Protein 2PSP (pdb70)

InterPro domains:
  IPR000519 P-type trefoil domain [PF00088] (29-70)
  IPR000519 P-type trefoil domain [PF00088] (79-119)
  IPR000519 P-type trefoil domain [PS51448] (27-71)
  IPR000519 P-type trefoil domain [PS51448] (77-120)
  IPR000519 P-type trefoil domain [SM00018] (27-74)
  IPR000519 P-type trefoil domain [SM00018] (77-123)
  IPR000519 P-type trefoil domain [cd00111] (32-70)
  IPR000519 P-type trefoil domain [cd00111] (77-119)
  IPR017957 P-type trefoil, conserved site [PS00025] (37-57)
  IPR017957 P-type trefoil, conserved site [PS00025] (86-106)
  IPR017994 P-type trefoil, chordata [PR00680] (34-46)
  IPR017994 P-type trefoil, chordata [PR00680] (46-58)
  IPR017994 P-type trefoil, chordata [PR00680] (58-70)
  IPR017994 P-type trefoil, chordata [PTHR13826] (19-121)
  IPR044913 P-type trefoil domain superfamily [G3DSA:4.10.110.10] (22-77)
  IPR044913 P-type trefoil domain superfamily [G3DSA:4.10.110.10] (78-127)
  IPR044913 P-type trefoil domain superfamily [SSF57492] (24-72)
  IPR044913 P-type trefoil domain superfamily [SSF57492] (76-123)

Solvent-accessible surface area: 11333 Å² total

Organism: Sus scrofa (NCBI:txid9823)

Radius of gyration: 19.34 Å; Cα contacts (8 Å, |Δi|>4): 406; chains: 2; bounding box: 52×46×34 Å

Structure (mmCIF, N/CA/C/O backbone):
data_2PSP
#
_entry.id   2PSP
#
_cell.length_a   60.600
_cell.length_b   60.600
_cell.length_c   113.100
_cell.angle_alpha   90.00
_cell.angle_beta   90.00
_cell.angle_gamma   120.00
#
_symmetry.space_group_name_H-M   'P 31 2 1'
#
loop_
_entity.id
_entity.type
_entity.pdbx_description
1 polymer 'PORCINE PANCREATIC SPASMOLYTIC POLYPEPTIDE'
2 water water
#
loop_
_atom_site.group_PDB
_atom_site.id
_atom_site.type_symbol
_atom_site.label_atom_id
_atom_site.label_alt_id
_atom_site.label_comp_id
_atom_site.label_asym_id
_atom_site.label_entity_id
_atom_site.label_seq_id
_atom_site.pdbx_PDB_ins_code
_atom_site.Cartn_x
_atom_site.Cartn_y
_atom_site.Cartn_z
_atom_site.occupancy
_atom_site.B_iso_or_equiv
_atom_site.auth_seq_id
_atom_site.auth_comp_id
_atom_site.auth_asym_id
_atom_site.auth_atom_id
_atom_site.pdbx_PDB_model_num
ATOM 10 N N . LYS A 1 2 ? 42.807 25.022 60.510 1.00 24.92 2 LYS A N 1
ATOM 11 C CA . LYS A 1 2 ? 42.034 24.712 61.695 1.00 22.98 2 LYS A CA 1
ATOM 12 C C . LYS A 1 2 ? 40.603 24.310 61.271 1.00 21.97 2 LYS A C 1
ATOM 13 O O . LYS A 1 2 ? 39.951 25.009 60.487 1.00 18.26 2 LYS A O 1
ATOM 23 N N . PRO A 1 3 ? 40.112 23.156 61.770 1.00 21.76 3 PRO A N 1
ATOM 24 C CA . PRO A 1 3 ? 38.762 22.669 61.425 1.00 21.28 3 PRO A CA 1
ATOM 25 C C . PRO A 1 3 ? 37.709 23.481 62.152 1.00 20.09 3 PRO A C 1
ATOM 26 O O . PRO A 1 3 ? 38.008 24.047 63.178 1.00 21.78 3 PRO A O 1
ATOM 30 N N . ALA A 1 4 ? 36.489 23.541 61.640 1.00 19.46 4 ALA A N 1
ATOM 31 C CA . ALA A 1 4 ? 35.427 24.280 62.317 1.00 17.94 4 ALA A CA 1
ATOM 32 C C . ALA A 1 4 ? 35.135 23.578 63.645 1.00 17.96 4 ALA A C 1
ATOM 33 O O . ALA A 1 4 ? 35.149 22.348 63.727 1.00 18.82 4 ALA A O 1
ATOM 36 N N . ALA A 1 5 ? 34.816 24.369 64.661 1.00 17.49 5 ALA A N 1
ATOM 37 C CA . ALA A 1 5 ? 34.583 23.895 66.028 1.00 18.97 5 ALA A CA 1
ATOM 38 C C . ALA A 1 5 ? 33.779 22.611 66.269 1.00 17.32 5 ALA A C 1
ATOM 39 O O . ALA A 1 5 ? 34.174 21.774 67.080 1.00 15.37 5 ALA A O 1
ATOM 42 N N . CYS A 1 6 ? 32.648 22.468 65.599 1.00 16.71 6 CYS A N 1
ATOM 43 C CA . CYS A 1 6 ? 31.801 21.292 65.768 1.00 17.35 6 CYS A CA 1
ATOM 44 C C . CYS A 1 6 ? 32.473 20.011 65.306 1.00 15.24 6 CYS A C 1
ATOM 45 O O . CYS A 1 6 ? 32.170 18.948 65.849 1.00 16.38 6 CYS A O 1
ATOM 49 N N . ARG A 1 7 ? 33.410 20.105 64.361 1.00 12.46 7 ARG A N 1
ATOM 50 C CA . ARG A 1 7 ? 34.107 18.907 63.886 1.00 15.72 7 ARG A CA 1
ATOM 51 C C . ARG A 1 7 ? 35.030 18.376 64.973 1.00 14.41 7 ARG A C 1
ATOM 52 O O . ARG A 1 7 ? 35.444 17.222 64.945 1.00 15.39 7 ARG A O 1
ATOM 66 N N . CYS A 1 8 ? 35.309 19.226 65.960 1.00 18.37 8 CYS A N 1
ATOM 67 C CA . CYS A 1 8 ? 36.149 18.871 67.106 1.00 16.57 8 CYS A CA 1
ATOM 68 C C . CYS A 1 8 ? 35.376 18.550 68.392 1.00 17.34 8 CYS A C 1
ATOM 69 O O . CYS A 1 8 ? 35.532 17.467 68.971 1.00 19.50 8 CYS A O 1
ATOM 73 N N . SER A 1 9 ? 34.520 19.477 68.821 1.00 18.21 9 SER A N 1
ATOM 74 C CA . SER A 1 9 ? 33.759 19.315 70.070 1.00 18.98 9 SER A CA 1
ATOM 75 C C . SER A 1 9 ? 32.636 18.289 70.089 1.00 18.81 9 SER A C 1
ATOM 76 O O . SER A 1 9 ? 32.279 17.797 71.156 1.00 20.43 9 SER A O 1
ATOM 81 N N . ARG A 1 10 ? 32.066 17.970 68.929 1.00 16.11 10 ARG A N 1
ATOM 82 C CA . ARG A 1 10 ? 30.973 17.013 68.891 1.00 17.29 10 ARG A CA 1
ATOM 83 C C . ARG A 1 10 ? 31.388 15.550 68.940 1.00 16.46 10 ARG A C 1
ATOM 84 O O . ARG A 1 10 ? 30.582 14.669 68.676 1.00 18.61 10 ARG A O 1
ATOM 98 N N . GLN A 1 11 ? 32.650 15.283 69.251 1.00 16.27 11 GLN A N 1
ATOM 99 C CA . GLN A 1 11 ? 33.120 13.907 69.314 1.00 17.05 11 GLN A CA 1
ATOM 100 C C . GLN A 1 11 ? 33.289 13.465 70.762 1.00 20.02 11 GLN A C 1
ATOM 101 O O . GLN A 1 11 ? 33.741 14.236 71.616 1.00 17.03 11 GLN A O 1
ATOM 110 N N . ASP A 1 12 ? 33.012 12.193 71.009 1.00 18.81 12 ASP A N 1
ATOM 111 C CA . ASP A 1 12 ? 33.197 11.618 72.326 1.00 18.63 12 ASP A CA 1
ATOM 112 C C . ASP A 1 12 ? 34.703 11.439 72.425 1.00 16.11 12 ASP A C 1
ATOM 113 O O . ASP A 1 12 ? 35.303 10.844 71.550 1.00 16.95 12 ASP A O 1
ATOM 119 N N . PRO A 1 13 ? 35.344 12.012 73.455 1.00 15.97 13 PRO A N 1
ATOM 120 C CA . PRO A 1 13 ? 36.806 11.863 73.605 1.00 15.09 13 PRO A CA 1
ATOM 121 C C . PRO A 1 13 ? 37.296 10.419 73.476 1.00 15.10 13 PRO A C 1
ATOM 122 O O . PRO A 1 13 ? 38.383 10.181 72.952 1.00 16.48 13 PRO A O 1
ATOM 126 N N . LYS A 1 14 ? 36.499 9.454 73.920 1.00 16.49 14 LYS A N 1
ATOM 127 C CA . LYS A 1 14 ? 36.893 8.052 73.822 1.00 19.73 14 LYS A CA 1
ATOM 128 C C . LYS A 1 14 ? 36.844 7.531 72.374 1.00 21.52 14 LYS A C 1
ATOM 129 O O . LYS A 1 14 ? 37.290 6.419 72.114 1.00 22.10 14 LYS A O 1
ATOM 139 N N . ASN A 1 15 ? 36.223 8.269 71.461 1.00 19.74 15 ASN A N 1
ATOM 140 C CA . ASN A 1 15 ? 36.120 7.836 70.063 1.00 20.30 15 ASN A CA 1
ATOM 141 C C . ASN A 1 15 ? 37.157 8.533 69.183 1.00 21.50 15 ASN A C 1
ATOM 142 O O . ASN A 1 15 ? 37.185 8.323 67.958 1.00 17.92 15 ASN A O 1
ATOM 150 N N . ARG A 1 16 ? 37.959 9.416 69.783 1.00 18.87 16 ARG A N 1
ATOM 151 C CA . ARG A 1 16 ? 38.977 10.157 69.039 1.00 18.47 16 ARG A CA 1
ATOM 152 C C . ARG A 1 16 ? 40.001 9.304 68.264 1.00 17.66 16 ARG A C 1
ATOM 153 O O . ARG A 1 16 ? 40.469 8.277 68.760 1.00 15.16 16 ARG A O 1
ATOM 167 N N . VAL A 1 17 ? 40.323 9.734 67.040 1.00 16.91 17 VAL A N 1
ATOM 168 C CA . VAL A 1 17 ? 41.306 9.035 66.206 1.00 14.46 17 VAL A CA 1
ATOM 169 C C . VAL A 1 17 ? 42.503 9.940 66.228 1.00 13.87 17 VAL A C 1
ATOM 170 O O . VAL A 1 17 ? 42.412 11.109 65.873 1.00 13.58 17 VAL A O 1
ATOM 175 N N . ASN A 1 18 ? 43.620 9.385 66.668 1.00 14.48 18 ASN A N 1
ATOM 176 C CA . ASN A 1 18 ? 44.854 10.116 66.798 1.00 14.05 18 ASN A CA 1
ATOM 177 C C . ASN A 1 18 ? 45.310 10.759 65.495 1.00 18.75 18 ASN A C 1
ATOM 178 O O . ASN A 1 18 ? 45.190 10.162 64.398 1.00 17.75 18 ASN A O 1
ATOM 186 N N . CYS A 1 19 ? 45.828 11.985 65.616 1.00 17.11 19 CYS A N 1
ATOM 187 C CA . CYS A 1 19 ? 46.328 12.709 64.467 1.00 13.09 19 CYS A CA 1
ATOM 188 C C . CYS A 1 19 ? 47.705 13.279 64.759 1.00 14.24 19 CYS A C 1
ATOM 189 O O . CYS A 1 19 ? 47.965 13.778 65.864 1.00 11.49 19 CYS A O 1
ATOM 193 N N . GLY A 1 20 ? 48.592 13.142 63.774 1.00 15.22 20 GLY A N 1
ATOM 194 C CA . GLY A 1 20 ? 49.934 13.678 63.876 1.00 15.85 20 GLY A CA 1
ATOM 195 C C . GLY A 1 20 ? 50.913 12.840 64.651 1.00 18.54 20 GLY A C 1
ATOM 196 O O . GLY A 1 20 ? 50.601 11.746 65.102 1.00 18.20 20 GLY A O 1
ATOM 198 N N . PHE A 1 21 ? 52.114 13.376 64.792 1.00 24.71 21 PHE A N 1
ATOM 199 C CA . PHE A 1 21 ? 53.192 12.693 65.503 1.00 31.09 21 PHE A CA 1
ATOM 200 C C . PHE A 1 21 ? 53.215 13.023 66.993 1.00 32.75 21 PHE A C 1
ATOM 201 O O . PHE A 1 21 ? 52.624 14.006 67.449 1.00 31.77 21 PHE A O 1
ATOM 210 N N . PRO A 1 22 ? 53.875 12.171 67.783 1.00 36.26 22 PRO A N 1
ATOM 211 C CA . PRO A 1 22 ? 54.002 12.347 69.243 1.00 35.08 22 PRO A CA 1
ATOM 212 C C . PRO A 1 22 ? 54.611 13.724 69.524 1.00 30.77 22 PRO A C 1
ATOM 213 O O . PRO A 1 22 ? 55.576 14.117 68.866 1.00 31.69 22 PRO A O 1
ATOM 217 N N . GLY A 1 23 ? 54.024 14.477 70.438 1.00 26.94 23 GLY A N 1
ATOM 218 C CA . GLY A 1 23 ? 54.592 15.778 70.739 1.00 26.09 23 GLY A CA 1
ATOM 219 C C . GLY A 1 23 ? 54.244 16.938 69.818 1.00 23.12 23 GLY A C 1
ATOM 220 O O . GLY A 1 23 ? 54.765 18.035 69.987 1.00 21.50 23 GLY A O 1
ATOM 222 N N . ILE A 1 24 ? 53.397 16.703 68.826 1.00 19.81 24 ILE A N 1
ATOM 223 C CA . ILE A 1 24 ? 52.992 17.771 67.907 1.00 18.18 24 ILE A CA 1
ATOM 224 C C . ILE A 1 24 ? 52.311 18.826 68.793 1.00 16.15 24 ILE A C 1
ATOM 225 O O . ILE A 1 24 ? 51.587 18.471 69.738 1.00 17.49 24 ILE A O 1
ATOM 231 N N . THR A 1 25 ? 52.594 20.096 68.525 1.00 13.98 25 THR A N 1
ATOM 232 C CA . THR A 1 25 ? 52.074 21.187 69.329 1.00 15.01 25 THR A CA 1
ATOM 233 C C . THR A 1 25 ? 50.640 21.506 69.005 1.00 13.68 25 THR A C 1
ATOM 234 O O . THR A 1 25 ? 50.144 21.050 68.005 1.00 14.45 25 THR A O 1
ATOM 240 N N . SER A 1 26 ? 49.982 22.293 69.839 1.00 12.60 26 SER A N 1
ATOM 241 C CA . SER A 1 26 ? 48.610 22.684 69.584 1.00 15.80 26 SER A CA 1
ATOM 242 C C . SER A 1 26 ? 48.504 23.412 68.233 1.00 15.55 26 SER A C 1
ATOM 243 O O . SER A 1 26 ? 47.622 23.114 67.429 1.00 14.74 26 SER A O 1
ATOM 248 N N . ASP A 1 27 ? 49.429 24.333 67.976 1.00 16.22 27 ASP A N 1
ATOM 249 C CA . ASP A 1 27 ? 49.403 25.109 66.717 1.00 18.29 27 ASP A CA 1
ATOM 250 C C . ASP A 1 27 ? 49.639 24.222 65.499 1.00 16.80 27 ASP A C 1
ATOM 251 O O . ASP A 1 27 ? 48.963 24.367 64.489 1.00 15.97 27 ASP A O 1
ATOM 257 N N . GLN A 1 28 ? 50.621 23.327 65.600 1.00 15.57 28 GLN A N 1
ATOM 258 C CA . GLN A 1 28 ? 50.951 22.403 64.514 1.00 15.33 28 GLN A CA 1
ATOM 259 C C . GLN A 1 28 ? 49.783 21.477 64.223 1.00 16.16 28 GLN A C 1
ATOM 260 O O . GLN A 1 28 ? 49.538 21.120 63.071 1.00 16.37 28 GLN A O 1
ATOM 269 N N . CYS A 1 29 ? 49.100 21.057 65.284 1.00 13.73 29 CYS A N 1
ATOM 270 C CA . CYS A 1 29 ? 47.951 20.170 65.179 1.00 15.03 29 CYS A CA 1
ATOM 271 C C . CYS A 1 29 ? 46.828 20.879 64.395 1.00 14.02 29 CYS A C 1
ATOM 272 O O . CYS A 1 29 ? 46.324 20.357 63.420 1.00 15.62 29 CYS A O 1
ATOM 276 N N . PHE A 1 30 ? 46.514 22.105 64.769 1.00 15.20 30 PHE A N 1
ATOM 277 C CA . PHE A 1 30 ? 45.478 22.854 64.098 1.00 15.74 30 PHE A CA 1
ATOM 278 C C . PHE A 1 30 ? 45.832 23.147 62.676 1.00 15.92 30 PHE A C 1
ATOM 279 O O . PHE A 1 30 ? 45.001 22.975 61.795 1.00 16.58 30 PHE A O 1
ATOM 288 N N . THR A 1 31 ? 47.069 23.576 62.458 1.00 16.78 31 THR A N 1
ATOM 289 C CA . THR A 1 31 ? 47.596 23.882 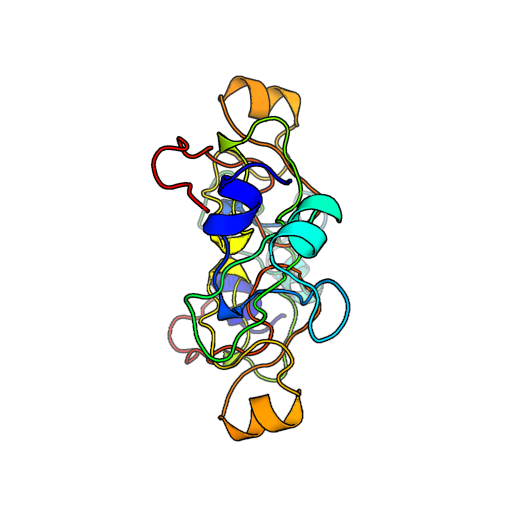61.124 1.00 17.05 31 THR A CA 1
ATOM 290 C C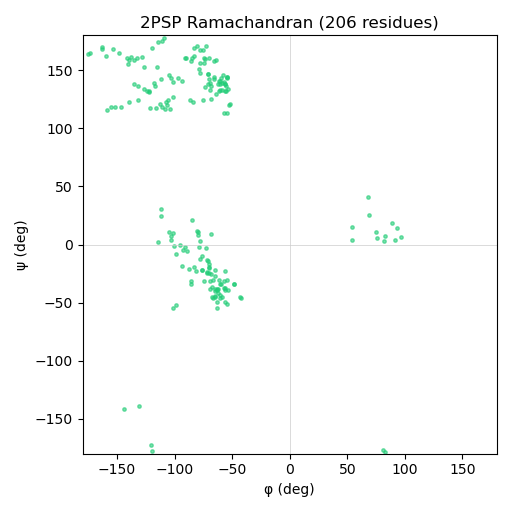 . THR A 1 31 ? 47.486 22.666 60.181 1.00 19.05 31 THR A C 1
ATOM 291 O O . THR A 1 31 ? 47.181 22.816 58.995 1.00 21.19 31 THR A O 1
ATOM 297 N N . SER A 1 32 ? 47.708 21.475 60.726 1.00 15.49 32 SER A N 1
ATOM 298 C CA . SER A 1 32 ? 47.620 20.207 59.996 1.00 17.28 32 SER A CA 1
ATOM 299 C C . SER A 1 32 ? 46.178 19.769 59.658 1.00 16.06 32 SER A C 1
ATOM 300 O O . SER A 1 32 ? 45.982 18.741 59.006 1.00 16.20 32 SER A O 1
ATOM 305 N N . GLY A 1 33 ? 45.183 20.533 60.100 1.00 13.64 33 GLY A N 1
ATOM 306 C CA . GLY A 1 33 ? 43.812 20.170 59.828 1.00 15.21 33 GLY A CA 1
ATOM 307 C C . GLY A 1 33 ? 43.245 19.259 60.901 1.00 15.76 33 GLY A C 1
ATOM 308 O O . GLY A 1 33 ? 42.263 18.582 60.672 1.00 16.03 33 GLY A O 1
ATOM 310 N N . CYS A 1 34 ? 43.868 19.221 62.070 1.00 13.49 34 CYS A N 1
ATOM 311 C CA . CYS A 1 34 ? 43.353 18.397 63.136 1.00 13.57 34 CYS A CA 1
ATOM 312 C C . CYS A 1 34 ? 42.877 19.236 64.313 1.00 13.07 34 CYS A C 1
ATOM 313 O O . CYS A 1 34 ? 42.994 20.462 64.316 1.00 14.23 34 CYS A O 1
ATOM 317 N N . CYS A 1 35 ? 42.277 18.570 65.287 1.00 14.13 35 CYS A N 1
ATOM 318 C CA . CYS A 1 35 ? 41.754 19.232 66.463 1.00 12.29 35 CYS A CA 1
ATOM 319 C C . CYS A 1 35 ? 42.711 19.005 67.615 1.00 13.70 35 CYS A C 1
ATOM 320 O O . CYS A 1 35 ? 43.227 17.903 67.794 1.00 14.43 35 CYS A O 1
ATOM 324 N N . PHE A 1 36 ? 42.864 20.014 68.449 1.00 12.79 36 PHE A N 1
ATOM 325 C CA . PHE A 1 36 ? 43.728 19.880 69.606 1.00 14.80 36 PHE A CA 1
ATOM 326 C C . PHE A 1 36 ? 42.940 20.197 70.845 1.00 15.11 36 PHE A C 1
ATOM 327 O O . PHE A 1 36 ? 42.242 21.205 70.882 1.00 11.65 36 PHE A O 1
ATOM 336 N N . ASP A 1 37 ? 43.052 19.328 71.849 1.00 14.85 37 ASP A N 1
ATOM 337 C CA . ASP A 1 37 ? 42.388 19.501 73.145 1.00 16.62 37 ASP A CA 1
ATOM 338 C C . ASP A 1 37 ? 43.314 18.901 74.222 1.00 17.41 37 ASP A C 1
ATOM 339 O O . ASP A 1 37 ? 43.652 17.724 74.179 1.00 13.42 37 ASP A O 1
ATOM 345 N N . SER A 1 38 ? 43.762 19.732 75.155 1.00 18.44 38 SER A N 1
ATOM 346 C CA . SER A 1 38 ? 44.654 19.275 76.225 1.00 21.31 38 SER A CA 1
ATOM 347 C C . SER A 1 38 ? 43.916 19.064 77.557 1.00 20.31 38 SER A C 1
ATOM 348 O O . SER A 1 38 ? 44.554 18.817 78.573 1.00 19.23 38 SER A O 1
ATOM 353 N N . GLN A 1 39 ? 42.590 19.105 77.542 1.00 19.30 39 GLN A N 1
ATOM 354 C CA . GLN A 1 39 ? 41.827 18.977 78.769 1.00 21.27 39 GLN A CA 1
ATOM 355 C C . GLN A 1 39 ? 41.317 17.611 79.224 1.00 20.58 39 GLN A C 1
ATOM 356 O O . GLN A 1 39 ? 41.023 17.418 80.396 1.00 22.55 39 GLN A O 1
ATOM 365 N N . VAL A 1 40 ? 41.247 16.648 78.333 1.00 19.36 40 VAL A N 1
ATOM 366 C CA . VAL A 1 40 ? 40.745 15.356 78.725 1.00 18.54 40 VAL A CA 1
ATOM 367 C C . VAL A 1 40 ? 41.932 14.410 78.827 1.00 19.74 40 VAL A C 1
ATOM 368 O O . VAL A 1 40 ? 42.698 14.264 77.887 1.00 15.16 40 VAL A O 1
ATOM 373 N N . PRO A 1 41 ? 42.112 13.769 79.984 1.00 22.92 41 PRO A N 1
ATOM 374 C CA . PRO A 1 41 ? 43.239 12.840 80.143 1.00 22.57 41 PRO A CA 1
ATOM 375 C C . PRO A 1 41 ? 43.034 11.454 79.503 1.00 21.23 41 PRO A C 1
ATOM 376 O O . PRO A 1 41 ? 41.910 10.987 79.368 1.00 17.07 41 PRO A O 1
ATOM 380 N N . GLY A 1 42 ? 44.124 10.821 79.085 1.00 19.57 42 GLY A N 1
ATOM 381 C CA . GLY A 1 42 ? 44.044 9.466 78.556 1.00 22.19 42 GLY A CA 1
ATOM 382 C C . GLY A 1 42 ? 43.481 9.225 77.175 1.00 21.43 42 GLY A C 1
ATOM 383 O O . GLY A 1 42 ? 43.241 8.079 76.812 1.00 24.53 42 GLY A O 1
ATOM 385 N N . VAL A 1 43 ? 43.279 10.289 76.403 1.00 21.23 43 VAL A N 1
ATOM 386 C CA . VAL A 1 43 ? 42.753 10.179 75.046 1.00 18.46 43 VAL A CA 1
ATOM 387 C C . VAL A 1 43 ? 43.632 11.046 74.148 1.00 19.23 43 VAL A C 1
ATOM 388 O O . VAL A 1 43 ? 44.355 11.919 74.621 1.00 20.20 43 VAL A O 1
ATOM 393 N N . PRO A 1 44 ? 43.605 10.815 72.840 1.00 18.86 44 PRO A N 1
ATOM 394 C CA . PRO A 1 44 ? 44.444 11.640 71.971 1.00 17.28 44 PRO A CA 1
ATOM 395 C C . PRO A 1 44 ? 44.224 13.150 72.160 1.00 16.89 44 PRO A C 1
ATOM 396 O O . PRO A 1 44 ? 43.090 13.602 72.218 1.00 17.04 44 PRO A O 1
ATOM 400 N N . TRP A 1 45 ? 45.299 13.920 72.256 1.00 12.68 45 TRP A N 1
ATOM 401 C CA . TRP A 1 45 ? 45.174 15.362 72.380 1.00 14.09 45 TRP A CA 1
ATOM 402 C C . TRP A 1 45 ? 45.067 16.023 70.968 1.00 15.42 45 TRP A C 1
ATOM 403 O O . TRP A 1 45 ? 44.477 17.100 70.813 1.00 16.02 45 TRP A O 1
ATOM 416 N N . CYS A 1 46 ? 45.708 15.426 69.964 1.00 13.14 46 CYS A N 1
ATOM 417 C CA . CYS A 1 46 ? 45.587 15.918 68.592 1.00 12.73 46 CYS A CA 1
ATOM 418 C C . CYS A 1 46 ? 44.795 14.793 67.929 1.00 12.88 46 CYS A C 1
ATOM 419 O O . CYS A 1 46 ? 45.219 13.616 67.923 1.00 10.32 46 CYS A O 1
ATOM 423 N N . PHE A 1 47 ? 43.610 15.132 67.438 1.00 11.02 47 PHE A N 1
ATOM 424 C CA . PHE A 1 47 ? 42.733 14.135 66.829 1.00 10.40 47 PHE A CA 1
ATOM 425 C C . PHE A 1 47 ? 42.100 14.583 65.526 1.00 12.26 47 PHE A C 1
ATOM 426 O O . PHE A 1 47 ? 41.984 15.782 65.254 1.00 13.37 47 PHE A O 1
ATOM 435 N N . LYS A 1 48 ? 41.678 13.609 64.729 1.00 13.56 48 LYS A N 1
ATOM 436 C CA . LYS A 1 48 ? 41.053 13.859 63.432 1.00 14.81 48 LYS A CA 1
ATOM 437 C C . LYS A 1 48 ? 39.668 14.501 63.545 1.00 14.34 48 LYS A C 1
ATOM 438 O O . LYS A 1 48 ? 38.837 14.053 64.330 1.00 17.02 48 LYS A O 1
ATOM 448 N N . PRO A 1 49 ? 39.390 15.560 62.765 1.00 12.73 49 PRO A N 1
ATOM 449 C CA . PRO A 1 49 ? 38.047 16.110 62.926 1.00 13.79 49 PRO A CA 1
ATOM 450 C C . PRO A 1 49 ? 36.957 15.230 62.285 1.00 16.52 49 PRO A C 1
ATOM 451 O O . PRO A 1 49 ? 37.250 14.336 61.460 1.00 17.60 49 PRO A O 1
ATOM 455 N N . LEU A 1 50 ? 35.708 15.416 62.709 1.00 15.03 50 LEU A N 1
ATOM 456 C CA . LEU A 1 50 ? 34.611 14.691 62.086 1.00 14.65 50 LEU A CA 1
ATOM 457 C C . LEU A 1 50 ? 34.549 15.171 60.619 1.00 15.31 50 LEU A C 1
ATOM 458 O O . LEU A 1 50 ? 35.018 16.268 60.291 1.00 12.45 50 LEU A O 1
ATOM 464 N N . PRO A 1 51 ? 33.942 14.372 59.719 1.00 16.91 51 PRO A N 1
ATOM 465 C CA . PRO A 1 51 ? 33.862 14.793 58.322 1.00 16.81 51 PRO A CA 1
ATOM 466 C C . PRO A 1 51 ? 33.107 16.100 58.199 1.00 19.08 51 PRO A C 1
ATOM 467 O O . PRO A 1 51 ? 32.152 16.347 58.940 1.00 17.89 51 PRO A O 1
ATOM 471 N N . ALA A 1 52 ? 33.549 16.951 57.277 1.00 23.89 52 ALA A N 1
ATOM 472 C CA . ALA A 1 52 ? 32.875 18.223 57.043 1.00 25.62 52 ALA A CA 1
ATOM 473 C C . ALA A 1 52 ? 31.546 17.907 56.370 1.00 28.23 52 ALA A C 1
ATOM 474 O O . ALA A 1 52 ? 31.425 16.917 55.645 1.00 30.05 52 ALA A O 1
ATOM 477 N N . GLN A 1 53 ? 30.532 18.706 56.653 1.00 29.74 53 GLN A N 1
ATOM 478 C CA . GLN A 1 53 ? 29.225 18.479 56.050 1.00 32.71 53 GLN A CA 1
ATOM 479 C C . GLN A 1 53 ? 28.835 19.704 55.232 1.00 36.06 53 GLN A C 1
ATOM 480 O O . GLN A 1 53 ? 29.598 20.667 55.133 1.00 35.60 53 GLN A O 1
ATOM 489 N N . GLU A 1 54 ? 27.637 19.657 54.651 1.00 41.79 54 GLU A N 1
ATOM 490 C CA . GLU A 1 54 ? 27.126 20.759 53.837 1.00 43.69 54 GLU A CA 1
ATOM 491 C C . GLU A 1 54 ? 27.147 22.025 54.665 1.00 42.15 54 GLU A C 1
ATOM 492 O O . GLU A 1 54 ? 27.514 23.075 54.163 1.00 43.67 54 GLU A O 1
ATOM 499 N N . SER A 1 55 ? 26.805 21.892 55.946 1.00 39.69 55 SER A N 1
ATOM 500 C CA . SER A 1 55 ? 26.787 22.996 56.907 1.00 37.82 55 SER A CA 1
ATOM 501 C C . SER A 1 55 ? 27.307 22.466 58.238 1.00 36.63 55 SER A C 1
ATOM 502 O O . SER A 1 55 ? 27.261 21.240 58.469 1.00 36.41 55 SER A O 1
ATOM 507 N N . GLU A 1 56 ? 27.748 23.357 59.133 1.00 32.99 56 GLU A N 1
ATOM 508 C CA . GLU A 1 56 ? 28.264 22.906 60.430 1.00 32.44 56 GLU A CA 1
ATOM 509 C C . GLU A 1 56 ? 27.182 22.336 61.371 1.00 30.20 56 GLU A C 1
ATOM 510 O O . GLU A 1 56 ? 27.508 21.577 62.294 1.00 28.70 56 GLU A O 1
ATOM 517 N N . GLU A 1 57 ? 25.906 22.666 61.117 1.00 27.02 57 GLU A N 1
ATOM 518 C CA . GLU A 1 57 ? 24.777 22.150 61.916 1.00 24.75 57 GLU A CA 1
ATOM 519 C C . GLU A 1 57 ? 24.597 20.661 61.634 1.00 22.29 57 GLU A C 1
ATOM 520 O O . GLU A 1 57 ? 23.969 19.938 62.408 1.00 20.10 57 GLU A O 1
ATOM 527 N N . CYS A 1 58 ? 25.132 20.208 60.508 1.00 18.35 58 CYS A N 1
ATOM 528 C CA . CYS A 1 58 ? 25.001 18.821 60.136 1.00 18.70 58 CYS A CA 1
ATOM 529 C C . CYS A 1 58 ? 26.127 17.938 60.620 1.00 17.31 58 CYS A C 1
ATOM 530 O O . CYS A 1 58 ? 26.090 16.731 60.388 1.00 15.69 58 CYS A O 1
ATOM 534 N N . VAL A 1 59 ? 27.112 18.550 61.278 1.00 15.94 59 VAL A N 1
ATOM 535 C CA . VAL A 1 59 ? 28.279 17.848 61.812 1.00 16.20 59 VAL A CA 1
ATOM 536 C C . VAL A 1 59 ? 27.982 17.247 63.166 1.00 15.28 59 VAL A C 1
ATOM 537 O O . VAL A 1 59 ? 27.555 17.942 64.070 1.00 19.49 59 VAL A O 1
ATOM 542 N N . MET A 1 60 ? 28.146 15.940 63.290 1.00 14.58 60 MET A N 1
ATOM 543 C CA . MET A 1 60 ? 27.904 15.268 64.561 1.00 13.94 60 MET A CA 1
ATOM 544 C C . MET A 1 60 ? 28.342 13.844 64.376 1.00 17.14 60 MET A C 1
ATOM 545 O O . MET A 1 60 ? 28.588 13.423 63.234 1.00 15.83 60 MET A O 1
ATOM 551 N N . GLN A 1 61 ? 28.510 13.116 65.479 1.00 16.05 61 GLN A N 1
ATOM 552 C CA . GLN A 1 61 ? 28.862 11.715 65.381 1.00 18.29 61 GLN A CA 1
ATOM 553 C C . GLN A 1 61 ? 27.640 10.970 64.861 1.00 21.00 61 GLN A C 1
ATOM 554 O O . GLN A 1 61 ? 26.498 11.292 65.195 1.00 21.04 61 GLN A O 1
ATOM 563 N N . VAL A 1 62 ? 27.929 9.928 64.099 1.00 21.42 62 VAL A N 1
ATOM 564 C CA . VAL A 1 62 ? 26.968 9.049 63.482 1.00 23.51 62 VAL A CA 1
ATOM 565 C C . VAL A 1 62 ? 25.899 8.565 64.478 1.00 25.26 62 VAL A C 1
ATOM 566 O O . VAL A 1 62 ? 24.728 8.484 64.144 1.00 24.19 62 VAL A O 1
ATOM 571 N N . SER A 1 63 ? 26.288 8.372 65.733 1.00 27.27 63 SER A N 1
ATOM 572 C CA . SER A 1 63 ? 25.359 7.882 66.745 1.00 25.82 63 SER A CA 1
ATOM 573 C C . SER A 1 63 ? 24.416 8.929 67.285 1.00 25.62 63 SER A C 1
ATOM 574 O O . SER A 1 63 ? 23.428 8.589 67.932 1.00 30.32 63 SER A O 1
ATOM 579 N N . ALA A 1 64 ? 24.693 10.195 66.989 1.00 22.06 64 ALA A N 1
ATOM 580 C CA . ALA A 1 64 ? 23.856 11.285 67.447 1.00 20.97 64 ALA A CA 1
ATOM 581 C C . ALA A 1 64 ? 22.777 11.653 66.425 1.00 22.83 64 ALA A C 1
ATOM 582 O O . ALA A 1 64 ? 21.947 12.524 66.686 1.00 24.97 64 ALA A O 1
ATOM 585 N N . ARG A 1 65 ? 22.804 11.029 65.251 1.00 21.49 65 ARG A N 1
ATOM 586 C CA . ARG A 1 65 ? 21.827 11.352 64.200 1.00 22.82 65 ARG A CA 1
ATOM 587 C C . ARG A 1 65 ? 20.372 11.012 64.587 1.00 26.24 65 ARG A C 1
ATOM 588 O O . ARG A 1 65 ? 20.095 9.907 65.072 1.00 27.01 65 ARG A O 1
ATOM 602 N N . LYS A 1 66 ? 19.473 11.983 64.423 1.00 28.51 66 LYS A N 1
ATOM 603 C CA . LYS A 1 66 ? 18.049 11.770 64.685 1.00 33.37 66 LYS A CA 1
ATOM 604 C C . LYS A 1 66 ? 17.367 11.643 63.310 1.00 30.39 66 LYS A C 1
ATOM 605 O O . LYS A 1 66 ? 17.382 12.588 62.502 1.00 32.52 66 LYS A O 1
ATOM 615 N N . ASN A 1 67 ? 16.792 10.476 63.044 1.00 29.67 67 ASN A N 1
ATOM 616 C CA . ASN A 1 67 ? 16.139 10.216 61.760 1.00 30.63 67 ASN A CA 1
ATOM 617 C C . ASN A 1 67 ? 15.068 11.226 61.381 1.00 30.22 67 ASN A C 1
ATOM 618 O O . ASN A 1 67 ? 14.041 11.301 62.039 1.00 35.08 67 ASN A O 1
ATOM 626 N N . CYS A 1 68 ? 15.323 11.990 60.326 1.00 25.50 68 CYS A N 1
ATOM 627 C CA . CYS A 1 68 ? 14.413 12.996 59.811 1.00 26.60 68 CYS A CA 1
ATOM 628 C C . CYS A 1 68 ? 13.708 12.544 58.516 1.00 29.21 68 CYS A C 1
ATOM 629 O O . CYS A 1 68 ? 13.042 13.352 57.867 1.00 31.59 68 CYS A O 1
ATOM 633 N N . GLY A 1 69 ? 13.836 11.265 58.155 1.00 27.78 69 GLY A N 1
ATOM 634 C CA . GLY A 1 69 ? 13.251 10.769 56.920 1.00 28.73 69 GLY A CA 1
ATOM 635 C C . GLY A 1 69 ? 12.697 9.365 56.981 1.00 29.09 69 GLY A C 1
ATOM 636 O O . GLY A 1 69 ? 12.079 8.966 57.982 1.00 32.13 69 GLY A O 1
ATOM 638 N N . TYR A 1 70 ? 12.886 8.617 55.894 1.00 31.32 70 TYR A N 1
ATOM 639 C CA . TYR A 1 70 ? 12.383 7.227 55.771 1.00 30.88 70 TYR A CA 1
ATOM 640 C C . TYR A 1 70 ? 13.254 6.400 54.791 1.00 29.09 70 TYR A C 1
ATOM 641 O O . TYR A 1 70 ? 14.054 6.957 54.027 1.00 28.13 70 TYR A O 1
ATOM 652 N N . PRO A 1 71 ? 13.058 5.073 54.767 1.00 27.75 71 PRO A N 1
ATOM 653 C CA . PRO A 1 71 ? 13.842 4.211 53.882 1.00 28.95 71 PRO A CA 1
ATOM 654 C C . PRO A 1 71 ? 13.721 4.598 52.413 1.00 30.05 71 PRO A C 1
ATOM 655 O O . PRO A 1 71 ? 12.630 4.535 51.831 1.00 30.62 71 PRO A O 1
ATOM 659 N N . GLY A 1 72 ? 14.829 5.068 51.848 1.00 29.56 72 GLY A N 1
ATOM 660 C CA . GLY A 1 72 ? 14.865 5.430 50.444 1.00 28.38 72 GLY A CA 1
ATOM 661 C C . GLY A 1 72 ? 14.664 6.884 50.102 1.00 29.92 72 GLY A C 1
ATOM 662 O O . GLY A 1 72 ? 14.565 7.229 48.914 1.00 31.21 72 GLY A O 1
ATOM 664 N N . ILE A 1 73 ? 14.609 7.740 51.117 1.00 2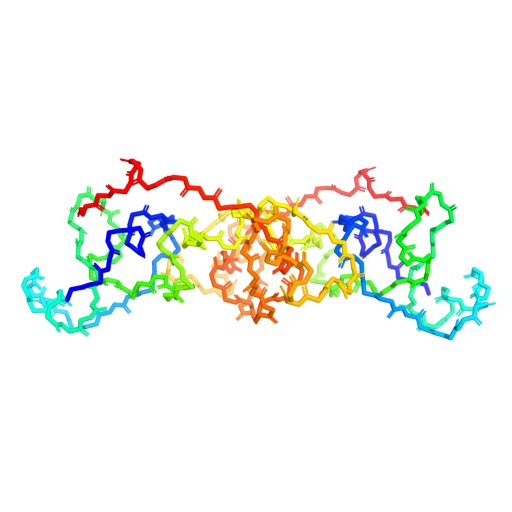8.24 73 ILE A N 1
ATOM 665 C CA . ILE A 1 73 ? 14.424 9.157 50.879 1.00 27.55 73 ILE A CA 1
ATOM 666 C C . ILE A 1 73 ? 15.573 9.685 50.033 1.00 28.43 73 ILE A C 1
ATOM 667 O O . ILE A 1 73 ? 16.733 9.319 50.205 1.00 30.15 73 ILE A O 1
ATOM 673 N N . SER A 1 74 ? 15.242 10.561 49.116 1.00 27.99 74 SER A N 1
ATOM 674 C CA . SER A 1 74 ? 16.220 11.092 48.234 1.00 26.15 74 SER A CA 1
ATOM 675 C C . SER A 1 74 ? 16.914 12.263 48.865 1.00 25.73 74 SER A C 1
ATOM 676 O O . SER A 1 74 ? 16.415 12.854 49.822 1.00 26.88 74 SER A O 1
ATOM 681 N N . PRO A 1 75 ? 18.095 12.608 48.343 1.00 25.39 75 PRO A N 1
ATOM 682 C CA . PRO A 1 75 ? 18.853 13.740 48.865 1.00 24.35 75 PRO A CA 1
ATOM 683 C C . PRO A 1 75 ? 17.980 15.021 48.819 1.00 28.60 75 PRO A C 1
ATOM 684 O O . PRO A 1 75 ? 17.855 15.724 49.810 1.00 25.20 75 PRO A O 1
ATOM 688 N N . GLU A 1 76 ? 17.359 15.287 47.662 1.00 31.43 76 GLU A N 1
ATOM 689 C CA . GLU A 1 76 ? 16.524 16.481 47.455 1.00 30.85 76 GLU A CA 1
ATOM 690 C C . GLU A 1 76 ? 15.295 16.558 48.343 1.00 30.86 76 GLU A C 1
ATOM 691 O O . GLU A 1 76 ? 14.948 17.639 48.823 1.00 34.33 76 GLU A O 1
ATOM 698 N N . ASP A 1 77 ? 14.638 15.433 48.573 1.00 28.58 77 ASP A N 1
ATOM 699 C CA . ASP A 1 77 ? 13.474 15.422 49.444 1.00 29.58 77 ASP A CA 1
ATOM 700 C C . ASP A 1 77 ? 13.922 15.677 50.862 1.00 32.89 77 ASP A C 1
ATOM 701 O O . ASP A 1 77 ? 13.203 16.328 51.644 1.00 32.77 77 ASP A O 1
ATOM 707 N N . CYS A 1 78 ? 15.078 15.103 51.213 1.00 29.47 78 CYS A N 1
ATOM 708 C CA . CYS A 1 78 ? 15.626 15.282 52.542 1.00 26.37 78 CYS A CA 1
ATOM 709 C C . CYS A 1 78 ? 15.991 16.748 52.730 1.00 26.20 78 CYS A C 1
ATOM 710 O O . CYS A 1 78 ? 15.690 17.337 53.771 1.00 26.69 78 CYS A O 1
ATOM 714 N N . ALA A 1 79 ? 16.550 17.364 51.699 1.00 25.10 79 ALA A N 1
ATOM 715 C CA . ALA A 1 79 ? 16.913 18.756 51.771 1.00 27.93 79 ALA A CA 1
ATOM 716 C C . ALA A 1 79 ? 15.655 19.634 51.880 1.00 33.74 79 ALA A C 1
ATOM 717 O O . ALA A 1 79 ? 15.674 20.700 52.518 1.00 35.80 79 ALA A O 1
ATOM 720 N N . ALA A 1 80 ? 14.554 19.169 51.291 1.00 35.92 80 ALA A N 1
ATOM 721 C CA . ALA A 1 80 ? 13.299 19.912 51.329 1.00 39.45 80 ALA A CA 1
ATOM 722 C C . ALA A 1 80 ? 12.771 19.966 52.757 1.00 41.08 80 ALA A C 1
ATOM 723 O O . ALA A 1 80 ? 12.356 21.052 53.225 1.00 45.07 80 ALA A O 1
ATOM 726 N N . ARG A 1 81 ? 12.786 18.802 53.429 1.00 39.09 81 ARG A N 1
ATOM 727 C CA . ARG A 1 81 ? 12.326 18.623 54.822 1.00 31.54 81 ARG A CA 1
ATOM 728 C C . ARG A 1 81 ? 13.226 19.315 55.840 1.00 30.34 81 ARG A C 1
ATOM 729 O O . ARG A 1 81 ? 13.074 19.102 57.033 1.00 32.53 81 ARG A O 1
ATOM 743 N N . ASN A 1 82 ? 14.161 20.122 55.350 1.00 30.94 82 ASN A N 1
ATOM 744 C CA . ASN A 1 82 ? 15.112 20.867 56.153 1.00 35.51 82 ASN A CA 1
ATOM 745 C C . ASN A 1 82 ? 16.180 20.012 56.876 1.00 37.80 82 ASN A C 1
ATOM 746 O O . ASN A 1 82 ? 16.761 20.439 57.883 1.00 38.52 82 ASN A O 1
ATOM 754 N N . CYS A 1 83 ? 16.488 18.834 56.344 1.00 35.07 83 CYS A N 1
ATOM 755 C CA . CYS A 1 83 ? 17.476 17.987 56.988 1.00 27.99 83 CYS A CA 1
ATOM 756 C C . CYS A 1 83 ? 18.832 17.799 56.330 1.00 25.90 83 CYS A C 1
ATOM 757 O O . CYS A 1 83 ? 19.147 18.425 55.311 1.00 24.98 83 CYS A O 1
ATOM 761 N N . CYS A 1 84 ? 19.683 17.044 57.019 1.00 24.83 84 CYS A N 1
ATOM 762 C CA . CYS A 1 84 ? 21.045 16.750 56.577 1.00 21.74 84 CYS A CA 1
ATOM 763 C C . CYS A 1 84 ? 20.997 15.395 55.900 1.00 20.40 84 CYS A C 1
ATOM 764 O O . CYS A 1 84 ? 20.290 14.498 56.355 1.00 20.76 84 CYS A O 1
ATOM 768 N N . PHE A 1 85 ? 21.768 15.212 54.844 1.00 19.00 85 PHE A N 1
ATOM 769 C CA . PHE A 1 85 ? 21.749 13.944 54.166 1.00 18.33 85 PHE A CA 1
ATOM 770 C C . PHE A 1 85 ? 23.164 13.418 54.061 1.00 17.48 85 PHE A C 1
ATOM 771 O O . PHE A 1 85 ? 24.064 14.151 53.708 1.00 17.67 85 PHE A O 1
ATOM 780 N N . SER A 1 86 ? 23.345 12.144 54.379 1.00 16.42 86 SER A N 1
ATOM 781 C CA . SER A 1 86 ? 24.643 11.511 54.272 1.00 17.04 86 SER A CA 1
ATOM 782 C C . SER A 1 86 ? 24.397 10.015 54.194 1.00 18.18 86 SER A C 1
ATOM 783 O O . SER A 1 86 ? 23.842 9.433 55.127 1.00 16.86 86 SER A O 1
ATOM 788 N N . ASP A 1 87 ? 24.755 9.404 53.064 1.00 16.03 87 ASP A N 1
ATOM 789 C CA . ASP A 1 87 ? 24.550 7.963 52.867 1.00 19.77 87 ASP A CA 1
ATOM 790 C C . ASP A 1 87 ? 25.834 7.139 52.798 1.00 20.56 87 ASP A C 1
ATOM 791 O O . ASP A 1 87 ? 25.850 6.086 52.182 1.00 18.09 87 ASP A O 1
ATOM 797 N N . THR A 1 88 ? 26.880 7.573 53.491 1.00 22.85 88 THR A N 1
ATOM 798 C CA . THR A 1 88 ? 28.140 6.845 53.443 1.00 25.67 88 THR A CA 1
ATOM 799 C C . THR A 1 88 ? 28.424 5.898 54.608 1.00 25.43 88 THR A C 1
ATOM 800 O O . THR A 1 88 ? 29.363 5.120 54.536 1.00 29.08 88 THR A O 1
ATOM 806 N N . ILE A 1 89 ? 27.604 5.930 55.651 1.00 23.70 89 ILE A N 1
ATOM 807 C CA . ILE A 1 89 ? 27.817 5.058 56.803 1.00 24.73 89 ILE A CA 1
ATOM 808 C C . ILE A 1 89 ? 26.606 4.142 56.941 1.00 25.16 89 ILE A C 1
ATOM 809 O O . ILE A 1 89 ? 25.475 4.582 56.774 1.00 23.72 89 ILE A O 1
ATOM 815 N N . PRO A 1 90 ? 26.832 2.854 57.247 1.00 27.43 90 PRO A N 1
ATOM 816 C CA . PRO A 1 90 ? 25.771 1.851 57.419 1.00 26.77 90 PRO A CA 1
ATOM 817 C C . PRO A 1 90 ? 24.927 2.037 58.674 1.00 29.46 90 PRO A C 1
ATOM 818 O O . PRO A 1 90 ? 25.332 2.743 59.597 1.00 30.57 90 PRO A O 1
ATOM 822 N N . GLU A 1 91 ? 23.738 1.432 58.679 1.00 28.95 91 GLU A N 1
ATOM 823 C CA . GLU A 1 91 ? 22.854 1.410 59.840 1.00 28.47 91 GLU A CA 1
ATOM 824 C C . GLU A 1 91 ? 22.441 2.670 60.506 1.00 29.61 91 GLU A C 1
ATOM 825 O O . GLU A 1 91 ? 21.844 2.625 61.596 1.00 33.10 91 GLU A O 1
ATOM 832 N N . VAL A 1 92 ? 22.844 3.797 59.960 1.00 26.34 92 VAL A N 1
ATOM 833 C CA . VAL A 1 92 ? 22.458 5.040 60.585 1.00 25.30 92 VAL A CA 1
ATOM 834 C C . VAL A 1 92 ? 21.558 5.747 59.602 1.00 24.46 92 VAL A C 1
ATOM 835 O O . VAL A 1 92 ? 21.620 5.432 58.413 1.00 21.78 92 VAL A O 1
ATOM 840 N N . PRO A 1 93 ? 20.637 6.606 60.090 1.00 25.33 93 PRO A N 1
ATOM 841 C CA . PRO A 1 93 ? 19.728 7.345 59.201 1.00 25.73 93 PRO A CA 1
ATOM 842 C C . PRO A 1 93 ? 20.519 8.201 58.203 1.00 21.45 93 PRO A C 1
ATOM 843 O O . PRO A 1 93 ? 21.475 8.867 58.579 1.00 20.05 93 PRO A O 1
ATOM 847 N N . TRP A 1 94 ? 20.149 8.147 56.931 1.00 20.59 94 TRP A N 1
ATOM 848 C CA . TRP A 1 94 ? 20.823 8.961 55.916 1.00 17.83 94 TRP A CA 1
ATOM 849 C C . TRP A 1 94 ? 20.315 10.403 55.882 1.00 17.37 94 TRP A C 1
ATOM 850 O O . TRP A 1 94 ? 20.977 11.297 55.344 1.00 14.29 94 TRP A O 1
ATOM 863 N N . CYS A 1 95 ? 19.093 10.602 56.380 1.00 16.83 95 CYS A N 1
ATOM 864 C CA . CYS A 1 95 ? 18.469 11.922 56.449 1.00 19.22 95 CYS A CA 1
ATOM 865 C C . CYS A 1 95 ? 18.267 12.226 57.937 1.00 17.83 95 CYS A C 1
ATOM 866 O O . CYS A 1 95 ? 17.510 11.538 58.598 1.00 16.74 95 CYS A O 1
ATOM 870 N N . PHE A 1 96 ? 18.914 13.264 58.445 1.00 19.38 96 PHE A N 1
ATOM 871 C CA . PHE A 1 96 ? 18.869 13.560 59.878 1.00 19.55 96 PHE A CA 1
ATOM 872 C C . PHE A 1 96 ? 18.766 15.040 60.245 1.00 18.25 96 PHE A C 1
ATOM 873 O O . PHE A 1 96 ? 19.147 15.927 59.471 1.00 17.96 96 PHE A O 1
ATOM 882 N N . PHE A 1 97 ? 18.218 15.297 61.429 1.00 18.66 97 PHE A N 1
ATOM 883 C CA . PHE A 1 97 ? 18.024 16.658 61.906 1.00 20.64 97 PHE A CA 1
ATOM 884 C C . PHE A 1 97 ? 19.323 17.344 62.201 1.00 22.53 97 PHE A C 1
ATOM 885 O O . PHE A 1 97 ? 20.218 16.743 62.778 1.00 26.45 97 PHE A O 1
ATOM 894 N N . PRO A 1 98 ? 19.469 18.596 61.786 1.00 22.62 98 PRO A N 1
ATOM 895 C CA . PRO A 1 98 ? 20.711 19.296 62.074 1.00 21.85 98 PRO A CA 1
ATOM 896 C C . PRO A 1 98 ? 20.643 19.807 63.533 1.00 26.01 98 PRO A C 1
ATOM 897 O O . PRO A 1 98 ? 19.591 19.706 64.204 1.00 26.64 98 PRO A O 1
ATOM 901 N N . MET A 1 99 ? 21.769 20.305 64.045 1.00 27.70 99 MET A N 1
ATOM 902 C CA . MET A 1 99 ? 21.853 20.796 65.421 1.00 25.90 99 MET A CA 1
ATOM 903 C C . MET A 1 99 ? 22.522 22.136 65.415 1.00 26.70 99 MET A C 1
ATOM 904 O O . MET A 1 99 ? 23.633 22.261 64.889 1.00 24.63 99 MET A O 1
ATOM 910 N N . SER A 1 100 ? 21.852 23.146 65.979 1.00 26.74 100 SER A N 1
ATOM 911 C CA . SER A 1 100 ? 22.435 24.478 66.031 1.00 27.43 100 SER A CA 1
ATOM 912 C C . SER A 1 100 ? 23.780 24.385 66.770 1.00 24.73 100 SER A C 1
ATOM 913 O O . SER A 1 100 ? 23.962 23.587 67.695 1.00 21.77 100 SER A O 1
ATOM 918 N N . VAL A 1 101 ? 24.704 25.219 66.328 1.00 24.48 101 VAL A N 1
ATOM 919 C CA . VAL A 1 101 ? 26.069 25.212 66.784 1.00 26.11 101 VAL A CA 1
ATOM 920 C C . VAL A 1 101 ? 26.502 25.862 68.118 1.00 25.90 101 VAL A C 1
ATOM 921 O O . VAL A 1 101 ? 27.705 25.891 68.421 1.00 25.50 101 VAL A O 1
ATOM 926 N N . GLU A 1 102 ? 25.558 26.300 68.949 1.00 28.01 102 GLU A N 1
ATOM 927 C CA . GLU A 1 102 ? 25.934 26.955 70.205 1.00 29.35 102 GLU A CA 1
ATOM 928 C C . GLU A 1 102 ? 26.827 26.146 71.147 1.00 29.43 102 GLU A C 1
ATOM 929 O O . GLU A 1 102 ? 27.615 26.727 71.906 1.00 33.34 102 GLU A O 1
ATOM 936 N N . ASP A 1 103 ? 26.680 24.825 71.130 1.00 26.92 103 ASP A N 1
ATOM 937 C CA . ASP A 1 103 ? 27.476 23.918 71.974 1.00 26.95 103 ASP A CA 1
ATOM 938 C C . ASP A 1 103 ? 28.939 23.788 71.535 1.00 27.34 103 ASP A C 1
ATOM 939 O O . ASP A 1 103 ? 29.809 23.443 72.333 1.00 26.38 103 ASP A O 1
ATOM 945 N N . CYS A 1 104 ? 29.212 24.069 70.267 1.00 26.88 104 CYS A N 1
ATOM 946 C CA . CYS A 1 104 ? 30.555 23.880 69.730 1.00 27.16 104 CYS A CA 1
ATOM 947 C C . CYS A 1 104 ? 31.627 24.829 70.248 1.00 27.40 104 CYS A C 1
ATOM 948 O O . CYS A 1 104 ? 31.410 26.016 70.344 1.00 29.05 104 CYS A O 1
ATOM 952 N N . HIS A 1 105 ? 32.813 24.303 70.505 1.00 27.20 105 HIS A N 1
ATOM 953 C CA . HIS A 1 105 ? 33.911 25.115 71.034 1.00 31.78 105 HIS A CA 1
ATOM 954 C C . HIS A 1 105 ? 35.229 24.351 70.831 1.00 30.54 105 HIS A C 1
ATOM 955 O O . HIS A 1 105 ? 35.221 23.170 70.461 1.00 30.73 105 HIS A O 1
ATOM 965 N N . TYR A 1 106 ? 36.350 25.019 71.064 1.00 30.15 106 TYR A N 1
ATOM 966 C CA . TYR A 1 106 ? 37.649 24.360 70.952 1.00 32.63 106 TYR A CA 1
ATOM 967 C C . TYR A 1 106 ? 38.172 23.968 72.347 1.00 33.85 106 TYR A C 1
ATOM 968 O O . TYR A 1 106 ? 39.304 23.442 72.431 1.00 35.62 106 TYR A O 1
ATOM 989 N N . LYS B 1 2 ? 16.221 -18.639 59.379 1.00 27.28 2 LYS B N 1
ATOM 990 C CA . LYS B 1 2 ? 15.632 -17.588 60.200 1.00 25.14 2 LYS B CA 1
ATOM 991 C C . LYS B 1 2 ? 16.737 -16.961 61.042 1.00 22.76 2 LYS B C 1
ATOM 992 O O . LYS B 1 2 ? 17.546 -17.671 61.627 1.00 21.68 2 LYS B O 1
ATOM 1002 N N . PRO B 1 3 ? 16.859 -15.628 61.012 1.00 23.39 3 PRO B N 1
ATOM 1003 C CA . PRO B 1 3 ? 17.906 -14.987 61.817 1.00 22.30 3 PRO B CA 1
ATOM 1004 C C . PRO B 1 3 ? 17.482 -14.914 63.283 1.00 21.90 3 PRO B C 1
ATOM 1005 O O . PRO B 1 3 ? 16.283 -14.963 63.572 1.00 22.54 3 PRO B O 1
ATOM 1009 N N . ALA B 1 4 ? 18.469 -14.826 64.189 1.00 22.81 4 ALA B N 1
ATOM 1010 C CA . ALA B 1 4 ? 18.233 -14.711 65.643 1.00 20.67 4 ALA B CA 1
ATOM 1011 C C . ALA B 1 4 ? 17.402 -13.452 65.915 1.00 19.15 4 ALA B C 1
ATOM 1012 O O . ALA B 1 4 ? 17.674 -12.387 65.338 1.00 18.20 4 ALA B O 1
ATOM 1015 N N . ALA B 1 5 ? 16.435 -13.568 66.827 1.00 17.50 5 ALA B N 1
ATOM 1016 C CA . ALA B 1 5 ? 15.485 -12.492 67.150 1.00 18.83 5 ALA B CA 1
ATOM 1017 C C . ALA B 1 5 ? 16.024 -11.057 67.301 1.00 19.24 5 ALA B C 1
ATOM 1018 O O . ALA B 1 5 ? 15.414 -10.112 66.790 1.00 18.00 5 ALA B O 1
ATOM 1021 N N . CYS B 1 6 ? 17.138 -10.889 68.017 1.00 19.72 6 CYS B N 1
ATOM 1022 C CA . CYS B 1 6 ? 17.730 -9.574 68.238 1.00 19.32 6 CYS B CA 1
ATOM 1023 C C . CYS B 1 6 ? 18.155 -8.899 66.960 1.00 18.34 6 CYS B C 1
ATOM 1024 O O . CYS B 1 6 ? 18.084 -7.677 66.878 1.00 17.38 6 CYS B O 1
ATOM 1028 N N . ARG B 1 7 ? 18.545 -9.691 65.957 1.00 14.78 7 ARG B N 1
ATOM 1029 C CA . ARG B 1 7 ? 18.961 -9.161 64.663 1.00 15.20 7 ARG B CA 1
ATOM 1030 C C . ARG B 1 7 ? 17.802 -8.478 63.971 1.00 15.82 7 ARG B C 1
ATOM 1031 O O . ARG B 1 7 ? 17.997 -7.613 63.095 1.00 18.66 7 ARG B O 1
ATOM 1045 N N . CYS B 1 8 ? 16.591 -8.856 64.376 1.00 16.99 8 CYS B N 1
ATOM 1046 C CA . CYS B 1 8 ? 15.367 -8.317 63.808 1.00 17.04 8 CYS B CA 1
ATOM 1047 C C . CYS B 1 8 ? 14.699 -7.204 64.605 1.00 18.60 8 CYS B C 1
ATOM 1048 O O . CYS B 1 8 ? 14.460 -6.113 64.088 1.00 18.63 8 CYS B O 1
ATOM 1052 N N . SER B 1 9 ? 14.469 -7.453 65.889 1.00 20.60 9 SER B N 1
ATOM 1053 C CA . SER B 1 9 ? 13.794 -6.488 66.736 1.00 20.02 9 SER B CA 1
ATOM 1054 C C . SER B 1 9 ? 14.626 -5.286 67.205 1.00 21.23 9 SER B C 1
ATOM 1055 O O . SER B 1 9 ? 14.060 -4.261 67.566 1.00 20.10 9 SER B O 1
ATOM 1060 N N . ARG B 1 10 ? 15.950 -5.379 67.214 1.00 18.28 10 ARG B N 1
ATOM 1061 C CA . ARG B 1 10 ? 16.725 -4.244 67.711 1.00 21.24 10 ARG B CA 1
ATOM 1062 C C . ARG B 1 10 ? 17.007 -3.181 66.684 1.00 22.58 10 ARG B C 1
ATOM 1063 O O . ARG B 1 10 ? 17.914 -2.378 66.852 1.00 24.73 10 ARG B O 1
ATOM 1077 N N . GLN B 1 11 ? 16.199 -3.156 65.631 1.00 21.92 11 GLN B N 1
ATOM 1078 C CA . GLN B 1 11 ? 16.353 -2.158 64.584 1.00 21.35 11 GLN B CA 1
ATOM 1079 C C . GLN B 1 11 ? 15.197 -1.190 64.587 1.00 20.85 11 GLN B C 1
ATOM 1080 O O . GLN B 1 11 ? 14.033 -1.597 64.718 1.00 21.50 11 GLN B O 1
ATOM 1089 N N . ASP B 1 12 ? 15.521 0.068 64.323 1.00 19.87 12 ASP B N 1
ATOM 1090 C CA . ASP B 1 12 ? 14.534 1.110 64.211 1.00 21.55 12 ASP B CA 1
ATOM 1091 C C . ASP B 1 12 ? 13.788 0.741 62.926 1.00 21.48 12 ASP B C 1
ATOM 1092 O O . ASP B 1 12 ? 14.418 0.509 61.856 1.00 22.62 12 ASP B O 1
ATOM 1098 N N . PRO B 1 13 ? 12.457 0.607 63.010 1.00 19.29 13 PRO B N 1
ATOM 1099 C CA . PRO B 1 13 ? 11.681 0.261 61.810 1.00 20.96 13 PRO B CA 1
ATOM 1100 C C . PRO B 1 13 ? 11.932 1.242 60.646 1.00 20.43 13 PRO B C 1
ATOM 1101 O O . PRO B 1 13 ? 11.893 0.854 59.490 1.00 21.63 13 PRO B O 1
ATOM 1105 N N . LYS B 1 14 ? 12.236 2.494 60.958 1.00 22.65 14 LYS B N 1
ATOM 1106 C CA . LYS B 1 14 ? 12.520 3.481 59.933 1.00 24.88 14 LYS B CA 1
ATOM 1107 C C . LYS B 1 14 ? 13.922 3.288 59.330 1.00 25.69 14 LYS B C 1
ATOM 1108 O O . LYS B 1 14 ? 14.275 3.971 58.374 1.00 26.74 14 LYS B O 1
ATOM 1118 N N . ASN B 1 15 ? 14.752 2.431 59.921 1.00 23.22 15 ASN B N 1
ATOM 1119 C CA . ASN B 1 15 ? 16.094 2.196 59.373 1.00 23.33 15 ASN B CA 1
ATOM 1120 C C . ASN B 1 15 ? 16.170 0.874 58.608 1.00 19.73 15 ASN B C 1
ATOM 1121 O O . ASN B 1 15 ? 17.263 0.477 58.170 1.00 20.24 15 ASN B O 1
ATOM 1129 N N . ARG B 1 16 ? 15.049 0.173 58.472 1.00 15.08 16 ARG B N 1
ATOM 1130 C CA . ARG B 1 16 ? 15.052 -1.114 57.799 1.00 16.09 16 ARG B CA 1
ATOM 1131 C C . ARG B 1 16 ? 15.493 -1.090 56.337 1.00 17.63 16 ARG B C 1
ATOM 1132 O O . ARG B 1 16 ? 15.147 -0.174 55.588 1.00 20.12 16 ARG B O 1
ATOM 1146 N N . VAL B 1 17 ? 16.249 -2.100 55.929 1.00 16.29 17 VAL B N 1
ATOM 1147 C CA . VAL B 1 17 ? 16.704 -2.204 54.555 1.00 14.15 17 VAL B CA 1
ATOM 1148 C C . VAL B 1 17 ? 15.853 -3.332 53.974 1.00 15.83 17 VAL B C 1
ATOM 1149 O O . VAL B 1 17 ? 15.853 -4.463 54.474 1.00 16.48 17 VAL B O 1
ATOM 1154 N N . ASN B 1 18 ? 15.092 -3.002 52.946 1.00 13.09 18 ASN B N 1
ATOM 1155 C CA . ASN B 1 18 ? 14.206 -3.963 52.325 1.00 14.70 18 ASN B CA 1
ATOM 1156 C C . ASN B 1 18 ? 14.919 -5.244 51.882 1.00 16.82 18 ASN B C 1
ATOM 1157 O O . ASN B 1 18 ? 16.100 -5.225 51.477 1.00 17.55 18 ASN B O 1
ATOM 1165 N N . CYS B 1 19 ? 14.214 -6.361 52.013 1.00 15.69 19 CYS B N 1
ATOM 1166 C CA . CYS B 1 19 ? 14.731 -7.659 51.608 1.00 15.75 19 CYS B CA 1
ATOM 1167 C C . CYS B 1 19 ? 13.687 -8.457 50.830 1.00 15.44 19 CYS B C 1
ATOM 1168 O O . CYS B 1 19 ? 12.509 -8.496 51.165 1.00 15.85 19 CYS B O 1
ATOM 1172 N N . GLY B 1 20 ? 14.129 -9.108 49.779 1.00 15.89 20 GLY B N 1
ATOM 1173 C CA . GLY B 1 20 ? 13.220 -9.926 49.022 1.00 17.16 20 GLY B CA 1
ATOM 1174 C C . GLY B 1 20 ? 12.385 -9.201 48.012 1.00 22.01 20 GLY B C 1
ATOM 1175 O O . GLY B 1 20 ? 12.454 -7.970 47.853 1.00 21.61 20 GLY B O 1
ATOM 1177 N N . PHE B 1 21 ? 11.545 -9.985 47.355 1.00 25.16 21 PHE B N 1
ATOM 1178 C CA . PHE B 1 21 ? 10.682 -9.486 46.285 1.00 30.77 21 PHE B 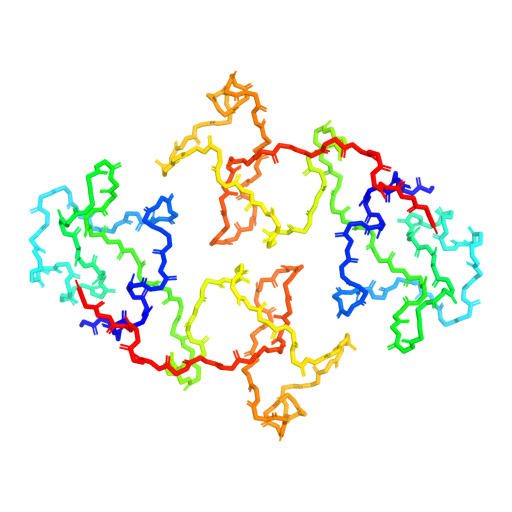CA 1
ATOM 1179 C C . PHE B 1 21 ? 9.343 -9.030 46.808 1.00 33.34 21 PHE B C 1
ATOM 1180 O O . PHE B 1 21 ? 8.930 -9.435 47.901 1.00 33.70 21 PHE B O 1
ATOM 1189 N N . PRO B 1 22 ? 8.634 -8.196 46.031 1.00 34.39 22 PRO B N 1
ATOM 1190 C CA . PRO B 1 22 ? 7.321 -7.691 46.437 1.00 34.98 22 PRO B CA 1
ATOM 1191 C C . PRO B 1 22 ? 6.398 -8.888 46.614 1.00 32.70 22 PRO B C 1
ATOM 1192 O O . PRO B 1 22 ? 6.380 -9.797 45.765 1.00 31.49 22 PRO B O 1
ATOM 1196 N N . GLY B 1 23 ? 5.677 -8.913 47.729 1.00 29.72 23 GLY B N 1
ATOM 1197 C CA . GLY B 1 23 ? 4.769 -10.015 47.999 1.00 28.41 23 GLY B CA 1
ATOM 1198 C C . GLY B 1 23 ? 5.379 -11.277 48.616 1.00 27.33 23 GLY B C 1
ATOM 1199 O O . GLY B 1 23 ? 4.714 -12.320 48.682 1.00 28.10 23 GLY B O 1
ATOM 1201 N N . ILE B 1 24 ? 6.654 -11.224 48.997 1.00 24.91 24 ILE B N 1
ATOM 1202 C CA . ILE B 1 24 ? 7.309 -12.368 49.619 1.00 22.06 24 ILE B CA 1
ATOM 1203 C C . ILE B 1 24 ? 6.560 -12.632 50.934 1.00 21.73 24 ILE B C 1
ATOM 1204 O O . ILE B 1 24 ? 6.150 -11.681 51.632 1.00 21.94 24 ILE B O 1
ATOM 1210 N N . THR B 1 25 ? 6.318 -13.910 51.242 1.00 20.40 25 THR B N 1
ATOM 1211 C CA . THR B 1 25 ? 5.593 -14.258 52.465 1.00 21.11 25 THR B CA 1
ATOM 1212 C C . THR B 1 25 ? 6.501 -14.300 53.694 1.00 21.48 25 THR B C 1
ATOM 1213 O O . THR B 1 25 ? 7.731 -14.305 53.574 1.00 21.19 25 THR B O 1
ATOM 1219 N N . SER B 1 26 ? 5.881 -14.378 54.873 1.00 21.86 26 SER B N 1
ATOM 1220 C CA . SER B 1 26 ? 6.613 -14.446 56.138 1.00 21.53 26 SER B CA 1
ATOM 1221 C C . SER B 1 26 ? 7.601 -15.596 56.127 1.00 21.21 26 SER B C 1
ATOM 1222 O O . SER B 1 26 ? 8.789 -15.438 56.438 1.00 21.65 26 SER B O 1
ATOM 1227 N N . ASP B 1 27 ? 7.114 -16.770 55.778 1.00 21.02 27 ASP B N 1
ATOM 1228 C CA . ASP B 1 27 ? 7.971 -17.943 55.734 1.00 21.51 27 ASP B CA 1
ATOM 1229 C C . ASP B 1 27 ? 9.097 -17.839 54.730 1.00 21.97 27 ASP B C 1
ATOM 1230 O O . ASP B 1 27 ? 10.222 -18.281 55.017 1.00 22.64 27 ASP B O 1
ATOM 1236 N N . GLN B 1 28 ? 8.799 -17.302 53.546 1.00 19.82 28 GLN B N 1
ATOM 1237 C CA . GLN B 1 28 ? 9.808 -17.136 52.487 1.00 18.09 28 GLN B CA 1
ATOM 1238 C C . GLN B 1 28 ? 10.908 -16.149 52.901 1.00 17.59 28 GLN B C 1
ATOM 1239 O O . GLN B 1 28 ? 12.110 -16.366 52.650 1.00 16.59 28 GLN B O 1
ATOM 1248 N N . CYS B 1 29 ? 10.468 -15.103 53.597 1.00 17.60 29 CYS B N 1
ATOM 1249 C CA . CYS B 1 29 ? 11.331 -14.052 54.099 1.00 17.08 29 CYS B CA 1
ATOM 1250 C C . CYS B 1 29 ? 12.332 -14.644 55.126 1.00 19.45 29 CYS B C 1
ATOM 1251 O O . CYS B 1 29 ? 13.569 -14.520 54.947 1.00 20.40 29 CYS B O 1
ATOM 1255 N N . PHE B 1 30 ? 11.805 -15.327 56.156 1.00 19.40 30 PHE B N 1
ATOM 1256 C CA . PHE B 1 30 ? 12.627 -15.986 57.182 1.00 16.24 30 PHE B CA 1
ATOM 1257 C C . PHE B 1 30 ? 13.531 -17.047 56.588 1.00 18.13 30 PHE B C 1
ATOM 1258 O O . PHE B 1 30 ? 14.723 -17.131 56.940 1.00 15.43 30 PHE B O 1
ATOM 1267 N N . THR B 1 31 ? 12.991 -17.853 55.676 1.00 17.00 31 THR B N 1
ATOM 1268 C CA . THR B 1 31 ? 13.795 -18.884 55.025 1.00 18.89 31 THR B CA 1
ATOM 1269 C C . THR B 1 31 ? 14.986 -18.269 54.265 1.00 16.87 31 THR B C 1
ATOM 1270 O O . THR B 1 31 ? 16.089 -18.846 54.251 1.00 17.97 31 THR B O 1
ATOM 1276 N N . SER B 1 32 ? 14.782 -17.074 53.702 1.00 16.89 32 SER B N 1
ATOM 1277 C CA . SER B 1 32 ? 15.822 -16.392 52.940 1.00 19.18 32 SER B CA 1
ATOM 1278 C C . SER B 1 32 ? 16.876 -15.693 53.778 1.00 18.60 32 SER B C 1
ATOM 1279 O O . SER B 1 32 ? 17.854 -15.162 53.250 1.00 18.25 32 SER B O 1
ATOM 1284 N N . GLY B 1 33 ? 16.704 -15.745 55.091 1.00 19.16 33 GLY B N 1
ATOM 1285 C CA . GLY B 1 33 ? 17.657 -15.126 55.981 1.00 16.72 33 GLY B CA 1
ATOM 1286 C C . GLY B 1 33 ? 17.269 -13.712 56.339 1.00 15.81 33 GLY B C 1
ATOM 1287 O O . GLY B 1 33 ? 18.096 -12.970 56.849 1.00 17.02 33 GLY B O 1
ATOM 1289 N N . CYS B 1 34 ? 16.033 -13.323 56.059 1.00 15.82 34 CYS B N 1
ATOM 1290 C CA . CYS B 1 34 ? 15.604 -11.989 56.433 1.00 13.81 34 CYS B CA 1
ATOM 1291 C C . CYS B 1 34 ? 14.579 -11.999 57.535 1.00 14.82 34 CYS B C 1
ATOM 1292 O O . CYS B 1 34 ? 14.171 -13.058 58.000 1.00 16.92 34 CYS B O 1
ATOM 1296 N N . CYS B 1 35 ? 14.229 -10.812 57.995 1.00 13.99 35 CYS B N 1
ATOM 1297 C CA . CYS B 1 35 ? 13.287 -10.627 59.075 1.00 14.50 35 CYS B CA 1
ATOM 1298 C C . CYS B 1 35 ? 11.954 -10.227 58.511 1.00 17.26 35 CYS B C 1
ATOM 1299 O O . CYS B 1 35 ? 11.880 -9.394 57.595 1.00 16.94 35 CYS B O 1
ATOM 1303 N N . PHE B 1 36 ? 10.885 -10.772 59.076 1.00 18.27 36 PHE B N 1
ATOM 1304 C CA . PHE B 1 36 ? 9.578 -10.384 58.611 1.00 18.19 36 PHE B CA 1
ATOM 1305 C C . PHE B 1 36 ? 8.799 -9.839 59.780 1.00 17.18 36 PHE B C 1
ATOM 1306 O O . PHE B 1 36 ? 8.763 -10.457 60.851 1.00 19.40 36 PHE B O 1
ATOM 1315 N N . ASP B 1 37 ? 8.177 -8.686 59.583 1.00 17.65 37 ASP B N 1
ATOM 1316 C CA . ASP B 1 37 ? 7.351 -8.063 60.615 1.00 20.48 37 ASP B CA 1
ATOM 1317 C C . ASP B 1 37 ? 6.284 -7.240 59.898 1.00 20.46 37 A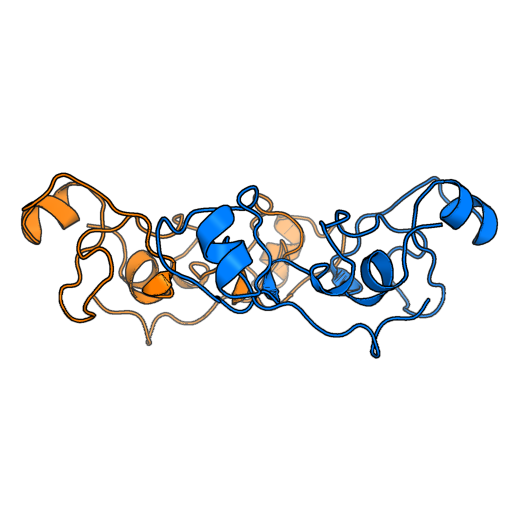SP B C 1
ATOM 1318 O O . ASP B 1 37 ? 6.627 -6.327 59.161 1.00 19.11 37 ASP B O 1
ATOM 1324 N N . SER B 1 38 ? 5.006 -7.570 60.083 1.00 22.81 38 SER B N 1
ATOM 1325 C CA . SER B 1 38 ? 3.932 -6.816 59.430 1.00 26.89 38 SER B CA 1
ATOM 1326 C C . SER B 1 38 ? 3.228 -5.861 60.379 1.00 26.80 38 SER B C 1
ATOM 1327 O O . SER B 1 38 ? 2.278 -5.197 59.992 1.00 29.49 38 SER B O 1
ATOM 1332 N N . GLN B 1 39 ? 3.750 -5.721 61.588 1.00 28.05 39 GLN B N 1
ATOM 1333 C CA . GLN B 1 39 ? 3.130 -4.859 62.591 1.00 29.09 39 GLN B CA 1
ATOM 1334 C C . GLN B 1 39 ? 3.296 -3.342 62.404 1.00 28.20 39 GLN B C 1
ATOM 1335 O O . GLN B 1 39 ? 2.425 -2.567 62.806 1.00 29.04 39 GLN B O 1
ATOM 1344 N N . VAL B 1 40 ? 4.405 -2.889 61.822 1.00 27.23 40 VAL B N 1
ATOM 1345 C CA . VAL B 1 40 ? 4.597 -1.440 61.638 1.00 25.57 40 VAL B CA 1
ATOM 1346 C C . VAL B 1 40 ? 4.281 -1.055 60.187 1.00 28.12 40 VAL B C 1
ATOM 1347 O O . VAL B 1 40 ? 4.764 -1.670 59.232 1.00 24.15 40 VAL B O 1
ATOM 1352 N N . PRO B 1 41 ? 3.397 -0.074 59.999 1.00 32.27 41 PRO B N 1
ATOM 1353 C CA . PRO B 1 41 ? 3.095 0.293 58.610 1.00 30.63 41 PRO B CA 1
ATOM 1354 C C . PRO B 1 41 ? 4.048 1.304 57.981 1.00 29.33 41 PRO B C 1
ATOM 1355 O O . PRO B 1 41 ? 4.755 2.055 58.679 1.00 28.18 41 PRO B O 1
ATOM 1359 N N . GLY B 1 42 ? 4.063 1.292 56.646 1.00 27.70 42 GLY B N 1
ATOM 1360 C CA . GLY B 1 42 ? 4.895 2.209 55.876 1.00 27.74 42 GLY B CA 1
ATOM 1361 C C . GLY B 1 42 ? 6.380 1.923 55.797 1.00 25.33 42 GLY B C 1
ATOM 1362 O O . GLY B 1 42 ? 7.148 2.733 55.263 1.00 27.78 42 GLY B O 1
ATOM 1364 N N . VAL B 1 43 ? 6.800 0.791 56.347 1.00 26.40 43 VAL B N 1
ATOM 1365 C CA . VAL B 1 43 ? 8.200 0.402 56.324 1.00 23.26 43 VAL B CA 1
ATOM 1366 C C . VAL B 1 43 ? 8.288 -1.009 55.778 1.00 23.50 43 VAL B C 1
ATOM 1367 O O . VAL B 1 43 ? 7.268 -1.727 55.715 1.00 22.73 43 VAL B O 1
ATOM 1372 N N . PRO B 1 44 ? 9.491 -1.421 55.310 1.00 21.49 44 PRO B N 1
ATOM 1373 C CA . PRO B 1 44 ? 9.618 -2.774 54.768 1.00 18.20 44 PRO B CA 1
ATOM 1374 C C . PRO B 1 44 ? 9.166 -3.840 55.766 1.00 20.40 44 PRO B C 1
ATOM 1375 O O . PRO B 1 44 ? 9.468 -3.759 56.951 1.00 22.48 44 PRO B O 1
ATOM 1379 N N . TRP B 1 45 ? 8.414 -4.822 55.277 1.00 18.52 45 TRP B N 1
ATOM 1380 C CA . TRP B 1 45 ? 7.926 -5.925 56.082 1.00 18.03 45 TRP B CA 1
ATOM 1381 C C . TRP B 1 45 ? 8.963 -7.036 56.157 1.00 20.27 45 TRP B C 1
ATOM 1382 O O . TRP B 1 45 ? 9.016 -7.809 57.139 1.00 20.42 45 TRP B O 1
ATOM 1395 N N . CYS B 1 46 ? 9.704 -7.193 55.062 1.00 18.27 46 CYS B N 1
ATOM 1396 C CA . CYS B 1 46 ? 10.767 -8.192 54.993 1.00 15.09 46 CYS B CA 1
ATOM 1397 C C . CYS B 1 46 ? 12.022 -7.325 54.919 1.00 13.84 46 CYS B C 1
ATOM 1398 O O . CYS B 1 46 ? 12.154 -6.450 54.044 1.00 11.35 46 CYS B O 1
ATOM 1402 N N . PHE B 1 47 ? 12.912 -7.498 55.882 1.00 11.51 47 PHE B N 1
ATOM 1403 C CA . PHE B 1 47 ? 14.093 -6.648 55.913 1.00 11.86 47 PHE B CA 1
ATOM 1404 C C . PHE B 1 47 ? 15.327 -7.398 56.238 1.00 12.38 47 PHE B C 1
ATOM 1405 O O . PHE B 1 47 ? 15.283 -8.495 56.779 1.00 15.36 47 PHE B O 1
ATOM 1414 N N . LYS B 1 48 ? 16.456 -6.803 55.914 1.00 13.87 48 LYS B N 1
ATOM 1415 C CA . LYS B 1 48 ? 17.750 -7.442 56.163 1.00 14.37 48 LYS B CA 1
ATOM 1416 C C . LYS B 1 48 ? 18.073 -7.414 57.663 1.00 13.80 48 LYS B C 1
ATOM 1417 O O . LYS B 1 48 ? 17.845 -6.392 58.332 1.00 12.67 48 LYS B O 1
ATOM 1427 N N . PRO B 1 49 ? 18.566 -8.537 58.225 1.00 12.21 49 PRO B N 1
ATOM 1428 C CA . PRO B 1 49 ? 18.882 -8.525 59.669 1.00 15.29 49 PRO B CA 1
ATOM 1429 C C . PRO B 1 49 ? 20.155 -7.740 60.023 1.00 17.24 49 PRO B C 1
ATOM 1430 O O . PRO B 1 49 ? 20.979 -7.449 59.153 1.00 15.38 49 PRO B O 1
ATOM 1434 N N . LEU B 1 50 ? 20.284 -7.327 61.281 1.00 17.77 50 LEU B N 1
ATOM 1435 C CA . LEU B 1 50 ? 21.516 -6.651 61.700 1.00 17.72 50 LEU B CA 1
ATOM 1436 C C . LEU B 1 50 ? 22.620 -7.702 61.585 1.00 17.15 50 LEU B C 1
ATOM 1437 O O . LEU B 1 50 ? 22.341 -8.903 61.578 1.00 16.58 50 LEU B O 1
ATOM 1443 N N . PRO B 1 51 ? 23.883 -7.271 61.462 1.00 19.64 51 PRO B N 1
ATOM 1444 C CA . PRO B 1 51 ? 25.021 -8.187 61.361 1.00 19.23 51 PRO B CA 1
ATOM 1445 C C . PRO B 1 51 ? 25.015 -9.141 62.550 1.00 20.81 51 PRO B C 1
ATOM 1446 O O . PRO B 1 51 ? 24.618 -8.755 63.647 1.00 21.23 51 PRO B O 1
ATOM 1450 N N . ALA B 1 52 ? 25.398 -10.393 62.332 1.00 24.46 52 ALA B N 1
ATOM 1451 C CA . ALA B 1 52 ? 25.448 -11.343 63.443 1.00 27.94 52 ALA B CA 1
ATOM 1452 C C . ALA B 1 52 ? 26.735 -10.978 64.161 1.00 31.26 52 ALA B C 1
ATOM 1453 O O . ALA B 1 52 ? 27.683 -10.481 63.533 1.00 32.92 52 ALA B O 1
ATOM 1456 N N . GLN B 1 53 ? 26.759 -11.144 65.474 1.00 32.57 53 GLN B N 1
ATOM 1457 C CA . GLN B 1 53 ? 27.968 -10.830 66.217 1.00 33.89 53 GLN B CA 1
ATOM 1458 C C . GLN B 1 53 ? 28.465 -12.079 66.944 1.00 37.75 53 GLN B C 1
ATOM 1459 O O . GLN B 1 53 ? 27.943 -13.186 66.754 1.00 36.25 53 GLN B O 1
ATOM 1468 N N . GLU B 1 54 ? 29.475 -11.876 67.779 1.00 42.47 54 GLU B N 1
ATOM 1469 C CA . GLU B 1 54 ? 30.083 -12.940 68.565 1.00 45.58 54 GLU B CA 1
ATOM 1470 C C . GLU B 1 54 ? 29.008 -13.689 69.360 1.00 43.27 54 GLU B C 1
ATOM 1471 O O . GLU B 1 54 ? 29.022 -14.916 69.456 1.00 45.29 54 GLU B O 1
ATOM 1478 N N . SER B 1 55 ? 28.044 -12.941 69.870 1.00 39.56 55 SER B N 1
ATOM 1479 C CA . SER B 1 55 ? 26.959 -13.518 70.637 1.00 38.23 55 SER B CA 1
ATOM 1480 C C . SER B 1 55 ? 25.722 -12.651 70.374 1.00 35.82 55 SER B C 1
ATOM 1481 O O . SER B 1 55 ? 25.856 -11.541 69.845 1.00 33.73 55 SER B O 1
ATOM 1486 N N . GLU B 1 56 ? 24.532 -13.145 70.723 1.00 33.86 56 GLU B N 1
ATOM 1487 C CA . GLU B 1 56 ? 23.314 -12.389 70.477 1.00 32.87 56 GLU B CA 1
ATOM 1488 C C . GLU B 1 56 ? 23.187 -11.136 71.332 1.00 31.33 56 GLU B C 1
ATOM 1489 O O . GLU B 1 56 ? 22.565 -10.149 70.904 1.00 28.80 56 GLU B O 1
ATOM 1496 N N . GLU B 1 57 ? 23.847 -11.134 72.496 1.00 28.45 57 GLU B N 1
ATOM 1497 C CA . GLU B 1 57 ? 23.815 -9.968 73.387 1.00 25.36 57 GLU B CA 1
ATOM 1498 C C . GLU B 1 57 ? 24.605 -8.769 72.848 1.00 21.37 57 GLU B C 1
ATOM 1499 O O . GLU B 1 57 ? 24.432 -7.642 73.305 1.00 20.51 57 GLU B O 1
ATOM 1506 N N . CYS B 1 58 ? 25.433 -9.022 71.840 1.00 21.51 58 CYS B N 1
ATOM 1507 C CA . CYS B 1 58 ? 26.252 -7.995 71.193 1.00 21.46 58 CYS B CA 1
ATOM 1508 C C . CYS B 1 58 ? 25.597 -7.417 69.939 1.00 20.26 58 CYS B C 1
ATOM 1509 O O . CYS 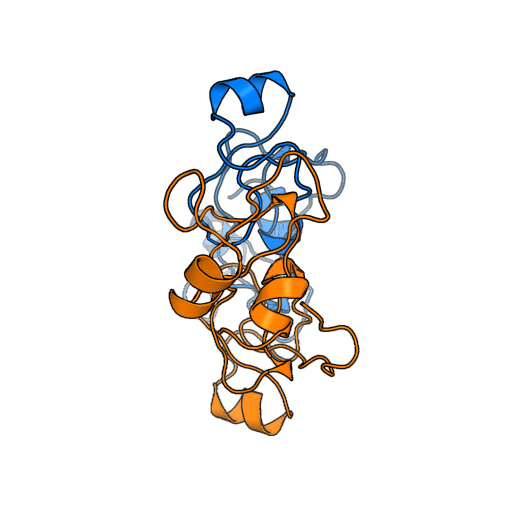B 1 58 ? 26.166 -6.540 69.278 1.00 18.21 58 CYS B O 1
ATOM 1513 N N . VAL B 1 59 ? 24.409 -7.922 69.601 1.00 20.65 59 VAL B N 1
ATOM 1514 C CA . VAL B 1 59 ? 23.668 -7.446 68.428 1.00 19.55 59 VAL B CA 1
ATOM 1515 C C . VAL B 1 59 ? 22.828 -6.237 68.825 1.00 19.53 59 VAL B C 1
ATOM 1516 O O . VAL B 1 59 ? 22.003 -6.308 69.748 1.00 21.21 59 VAL B O 1
ATOM 1521 N N . MET B 1 60 ? 23.023 -5.132 68.109 1.00 20.30 60 MET B N 1
ATOM 1522 C CA . MET B 1 60 ? 22.292 -3.900 68.369 1.00 18.18 60 MET B CA 1
ATOM 1523 C C . MET B 1 60 ? 22.692 -2.910 67.305 1.00 19.43 60 MET B C 1
ATOM 1524 O O . MET B 1 60 ? 23.670 -3.128 66.586 1.00 18.08 60 MET B O 1
ATOM 1530 N N . GLN B 1 61 ? 21.896 -1.853 67.173 1.00 22.07 61 GLN B N 1
ATOM 1531 C CA . GLN B 1 61 ? 22.185 -0.802 66.206 1.00 22.10 61 GLN B CA 1
ATOM 1532 C C . GLN B 1 61 ? 23.412 -0.076 66.729 1.00 24.71 61 GLN B C 1
ATOM 1533 O O . GLN B 1 61 ? 23.532 0.177 67.946 1.00 23.96 61 GLN B O 1
ATOM 1542 N N . VAL B 1 62 ? 24.280 0.331 65.812 1.00 27.12 62 VAL B N 1
ATOM 1543 C CA . VAL B 1 62 ? 25.491 1.018 66.200 1.00 27.68 62 VAL B CA 1
ATOM 1544 C C . VAL B 1 62 ? 25.236 2.246 67.035 1.00 29.51 62 VAL B C 1
ATOM 1545 O O . VAL B 1 62 ? 26.074 2.639 67.831 1.00 32.06 62 VAL B O 1
ATOM 1550 N N . SER B 1 63 ? 24.039 2.797 66.922 1.00 30.30 63 SER B N 1
ATOM 1551 C CA . SER B 1 63 ? 23.668 4.001 67.626 1.00 28.21 63 SER B CA 1
ATOM 1552 C C . SER B 1 63 ? 23.403 3.689 69.071 1.00 29.83 63 SER B C 1
ATOM 1553 O O . SER B 1 63 ? 23.405 4.590 69.914 1.00 32.22 63 SER B O 1
ATOM 1558 N N . ALA B 1 64 ? 23.105 2.424 69.357 1.00 26.97 64 ALA B N 1
ATOM 1559 C CA . ALA B 1 64 ? 22.795 2.009 70.721 1.00 24.52 64 ALA B CA 1
ATOM 1560 C C . ALA B 1 64 ? 24.024 1.583 71.550 1.00 26.26 64 ALA B C 1
ATOM 1561 O O . ALA B 1 64 ? 23.918 1.285 72.748 1.00 27.61 64 ALA B O 1
ATOM 1564 N N . ARG B 1 65 ? 25.179 1.527 70.910 1.00 23.92 65 ARG B N 1
ATOM 1565 C CA . ARG B 1 65 ? 26.393 1.118 71.585 1.00 24.31 65 ARG B CA 1
ATOM 1566 C C . ARG B 1 65 ? 26.851 1.988 72.754 1.00 27.05 65 ARG B C 1
ATOM 1567 O O . ARG B 1 65 ? 26.932 3.204 72.654 1.00 28.04 65 ARG B O 1
ATOM 1581 N N . LYS B 1 66 ? 27.178 1.341 73.862 1.00 29.79 66 LYS B N 1
ATOM 1582 C CA . LYS B 1 66 ? 27.659 2.057 75.028 1.00 32.90 66 LYS B CA 1
ATOM 1583 C C . LYS B 1 66 ? 29.172 1.738 75.161 1.00 31.99 66 LYS B C 1
ATOM 1584 O O . LYS B 1 66 ? 29.571 0.575 75.352 1.00 30.58 66 LYS B O 1
ATOM 1594 N N . ASN B 1 67 ? 30.004 2.772 75.040 1.00 29.58 67 ASN B N 1
ATOM 1595 C CA . ASN B 1 67 ? 31.440 2.611 75.116 1.00 28.66 67 ASN B CA 1
ATOM 1596 C C . ASN B 1 67 ? 31.940 1.872 76.334 1.00 30.14 67 ASN B C 1
ATOM 1597 O O . ASN B 1 67 ? 31.710 2.283 77.465 1.00 32.20 67 ASN B O 1
ATOM 1605 N N . CYS B 1 68 ? 32.635 0.773 76.090 1.00 27.19 68 CYS B N 1
ATOM 1606 C CA . CYS B 1 68 ? 33.197 -0.041 77.148 1.00 26.99 68 CYS B CA 1
ATOM 1607 C C . CYS B 1 68 ? 34.728 -0.027 77.106 1.00 27.84 68 CYS B C 1
ATOM 1608 O O . CYS B 1 68 ? 35.401 -0.699 77.892 1.00 27.14 68 CYS B O 1
ATOM 1612 N N . GLY B 1 69 ? 35.277 0.732 76.174 1.00 25.69 69 GLY B N 1
ATOM 1613 C CA . GLY B 1 69 ? 36.714 0.797 76.059 1.00 29.76 69 GLY B CA 1
ATOM 1614 C C . GLY B 1 69 ? 37.338 2.182 75.984 1.00 27.89 69 GLY B C 1
ATOM 1615 O O . GLY B 1 69 ? 36.949 3.131 76.675 1.00 30.92 69 GLY B O 1
ATOM 1617 N N . TYR B 1 70 ? 38.322 2.283 75.108 1.00 28.39 70 TYR B N 1
ATOM 1618 C CA . TYR B 1 70 ? 39.089 3.509 74.916 1.00 28.19 70 TYR B CA 1
ATOM 1619 C C . TYR B 1 70 ? 39.769 3.469 73.538 1.00 26.23 70 TYR B C 1
ATOM 1620 O O . TYR B 1 70 ? 39.938 2.384 72.952 1.00 23.02 70 TYR B O 1
ATOM 1631 N N . PRO B 1 71 ? 40.216 4.638 73.028 1.00 25.76 71 PRO B N 1
ATOM 1632 C CA . PRO B 1 71 ? 40.880 4.690 71.716 1.00 24.34 71 PRO B CA 1
ATOM 1633 C C . PRO B 1 71 ? 42.043 3.711 71.615 1.00 27.52 71 PRO B C 1
ATOM 1634 O O . PRO B 1 71 ? 42.979 3.787 72.401 1.00 29.46 71 PRO B O 1
ATOM 1638 N N . GLY B 1 72 ? 41.956 2.778 70.668 1.00 26.95 72 GLY B N 1
ATOM 1639 C CA . GLY B 1 72 ? 43.010 1.802 70.461 1.00 25.51 72 GLY B CA 1
ATOM 1640 C C . GLY B 1 72 ? 42.902 0.490 71.214 1.00 27.93 72 GLY B C 1
ATOM 1641 O O . GLY B 1 72 ? 43.804 -0.339 71.103 1.00 26.96 72 GLY B O 1
ATOM 1643 N N . ILE B 1 73 ? 41.814 0.279 71.965 1.00 28.18 73 ILE B N 1
ATOM 1644 C CA . ILE B 1 73 ? 41.628 -0.964 72.733 1.00 25.92 73 ILE B CA 1
ATOM 1645 C C . ILE B 1 73 ? 41.706 -2.163 71.810 1.00 26.16 73 ILE B C 1
ATOM 1646 O O . ILE B 1 73 ? 41.213 -2.147 70.682 1.00 26.73 73 ILE B O 1
ATOM 1652 N N . SER B 1 74 ? 42.373 -3.199 72.265 1.00 26.20 74 SER B N 1
ATOM 1653 C CA . SER B 1 74 ? 42.504 -4.384 71.445 1.00 24.37 74 SER B CA 1
ATOM 1654 C C . SER B 1 74 ? 41.281 -5.269 71.574 1.00 24.00 74 SER B C 1
ATOM 1655 O O . SER B 1 74 ? 40.467 -5.124 72.489 1.00 23.35 74 SER B O 1
ATOM 1660 N N . PRO B 1 75 ? 41.106 -6.175 70.615 1.00 25.38 75 PRO B N 1
ATOM 1661 C CA . PRO B 1 75 ? 39.957 -7.075 70.690 1.00 25.14 75 PRO B CA 1
ATOM 1662 C C . PRO B 1 75 ? 40.027 -7.911 71.986 1.00 27.93 75 PRO B C 1
ATOM 1663 O O . PRO B 1 75 ? 39.053 -8.019 72.717 1.00 26.99 75 PRO B O 1
ATOM 1667 N N . GLU B 1 76 ? 41.192 -8.462 72.303 1.00 29.73 76 GLU B N 1
ATOM 1668 C CA . GLU B 1 76 ? 41.308 -9.292 73.494 1.00 31.27 76 GLU B CA 1
ATOM 1669 C C . GLU B 1 76 ? 41.145 -8.525 74.796 1.00 30.59 76 GLU B C 1
ATOM 1670 O O . GLU B 1 76 ? 40.538 -9.038 75.733 1.00 31.58 76 GLU B O 1
ATOM 1677 N N . ASP B 1 77 ? 41.633 -7.289 74.856 1.00 28.97 77 ASP B N 1
ATOM 1678 C CA . ASP B 1 77 ? 41.441 -6.482 76.049 1.00 28.89 77 ASP B CA 1
ATOM 1679 C C . ASP B 1 77 ? 39.982 -6.098 76.181 1.00 27.32 77 ASP B C 1
ATOM 1680 O O . ASP B 1 77 ? 39.466 -5.947 77.275 1.00 28.53 77 ASP B O 1
ATOM 1686 N N . CYS B 1 78 ? 39.321 -5.945 75.046 1.00 25.18 78 CYS B N 1
ATOM 1687 C CA . CYS B 1 78 ? 37.909 -5.634 75.033 1.00 25.33 78 CYS B CA 1
ATOM 1688 C C . CYS B 1 78 ? 37.159 -6.872 75.583 1.00 24.86 78 CYS B C 1
ATOM 1689 O O . CYS B 1 78 ? 36.289 -6.761 76.443 1.00 22.82 78 CYS B O 1
ATOM 1693 N N . ALA B 1 79 ? 37.539 -8.055 75.125 1.00 24.53 79 ALA B N 1
ATOM 1694 C CA . ALA B 1 79 ? 36.894 -9.272 75.603 1.00 29.34 79 ALA B CA 1
ATOM 1695 C C . ALA B 1 79 ? 37.101 -9.487 77.110 1.00 31.72 79 ALA B C 1
ATOM 1696 O O . ALA B 1 79 ? 36.196 -9.946 77.798 1.00 31.70 79 ALA B O 1
ATOM 1699 N N . ALA B 1 80 ? 38.294 -9.162 77.605 1.00 33.70 80 ALA B N 1
ATOM 1700 C CA . ALA B 1 80 ? 38.629 -9.309 79.016 1.00 35.73 80 ALA B CA 1
ATOM 1701 C C . ALA B 1 80 ? 37.721 -8.464 79.904 1.00 36.84 80 ALA B C 1
ATOM 1702 O O . ALA B 1 80 ? 37.372 -8.880 81.013 1.00 39.78 80 ALA B O 1
ATOM 1705 N N . ARG B 1 81 ? 37.308 -7.295 79.408 1.00 35.19 81 ARG B N 1
ATOM 1706 C CA . ARG B 1 81 ? 36.398 -6.396 80.129 1.00 31.28 81 ARG B CA 1
ATOM 1707 C C . ARG B 1 81 ? 34.956 -6.873 80.050 1.00 30.72 81 ARG B C 1
ATOM 1708 O O . ARG B 1 81 ? 34.051 -6.167 80.512 1.00 31.85 81 ARG B O 1
ATOM 1722 N N . ASN B 1 82 ? 34.749 -8.031 79.419 1.00 30.37 82 ASN B N 1
ATOM 1723 C CA . ASN B 1 82 ? 33.433 -8.646 79.192 1.00 31.15 82 ASN B CA 1
ATOM 1724 C C . ASN B 1 82 ? 32.613 -7.805 78.215 1.00 30.97 82 ASN B C 1
ATOM 1725 O O . ASN B 1 82 ? 31.417 -7.650 78.380 1.00 32.14 82 ASN B O 1
ATOM 1733 N N . CYS B 1 83 ? 33.259 -7.294 77.178 1.00 29.88 83 CYS B N 1
ATOM 1734 C CA . CYS B 1 83 ? 32.591 -6.465 76.201 1.00 25.31 83 CYS B CA 1
ATOM 1735 C C . CYS B 1 83 ? 32.603 -6.970 74.755 1.00 24.12 83 CYS B C 1
ATOM 1736 O O . CYS B 1 83 ? 33.249 -7.956 74.425 1.00 20.83 83 CYS B O 1
ATOM 1740 N N . CYS B 1 84 ? 31.807 -6.325 73.916 1.00 24.85 84 CYS B N 1
ATOM 1741 C CA . CYS B 1 84 ? 31.693 -6.688 72.505 1.00 23.05 84 CYS B CA 1
ATOM 1742 C C . CYS B 1 84 ? 32.636 -5.857 71.673 1.00 20.90 84 CYS B C 1
ATOM 1743 O O . CYS B 1 84 ? 32.760 -4.652 71.892 1.00 21.76 84 CYS B O 1
ATOM 1747 N N . PHE B 1 85 ? 33.251 -6.470 70.680 1.00 20.03 85 PHE B N 1
ATOM 1748 C CA . PHE B 1 85 ? 34.147 -5.723 69.822 1.00 19.58 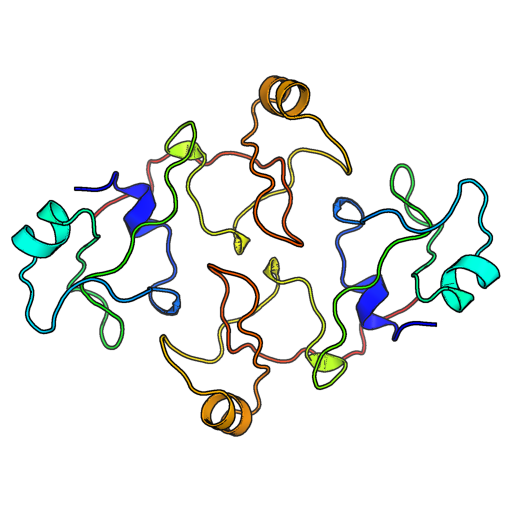85 PHE B CA 1
ATOM 1749 C C . PHE B 1 85 ? 33.734 -5.784 68.353 1.00 21.57 85 PHE B C 1
ATOM 1750 O O . PHE B 1 85 ? 33.554 -6.862 67.802 1.00 20.69 85 PHE B O 1
ATOM 1759 N N . SER B 1 86 ? 33.683 -4.625 67.700 1.00 21.32 86 SER B N 1
ATOM 1760 C CA . SER B 1 86 ? 33.344 -4.537 66.282 1.00 21.99 86 SER B CA 1
ATOM 1761 C C . SER B 1 86 ? 33.965 -3.233 65.752 1.00 20.57 86 SER B C 1
ATOM 1762 O O . SER B 1 86 ? 33.622 -2.146 66.232 1.00 20.77 86 SER B O 1
ATOM 1767 N N . ASP B 1 87 ? 34.872 -3.346 64.787 1.00 19.58 87 ASP B N 1
ATOM 1768 C CA . ASP B 1 87 ? 35.593 -2.198 64.231 1.00 23.63 87 ASP B CA 1
ATOM 1769 C C . ASP B 1 87 ? 35.239 -1.849 62.777 1.00 26.52 87 ASP B C 1
ATOM 1770 O O . ASP B 1 87 ? 36.042 -1.226 62.052 1.00 27.96 87 ASP B O 1
ATOM 1776 N N . THR B 1 88 ? 34.042 -2.238 62.357 1.00 29.36 88 THR B N 1
ATOM 1777 C CA . THR B 1 88 ? 33.611 -2.063 60.963 1.00 29.98 88 THR B CA 1
ATOM 1778 C C . THR B 1 88 ? 32.954 -0.751 60.617 1.00 29.20 88 THR B C 1
ATOM 1779 O O . THR B 1 88 ? 32.827 -0.402 59.453 1.00 30.54 88 THR B O 1
ATOM 1785 N N . ILE B 1 89 ? 32.439 -0.076 61.623 1.00 28.93 89 ILE B N 1
ATOM 1786 C CA . ILE B 1 89 ? 31.755 1.182 61.402 1.00 29.66 89 ILE B CA 1
ATOM 1787 C C . ILE B 1 89 ? 32.492 2.313 62.103 1.00 29.58 89 ILE B C 1
ATOM 1788 O O . ILE B 1 89 ? 32.938 2.141 63.236 1.00 25.66 89 ILE B O 1
ATOM 1794 N N . PRO B 1 90 ? 32.661 3.468 61.421 1.00 29.83 90 PRO B N 1
ATOM 1795 C CA . PRO B 1 90 ? 33.359 4.601 62.044 1.00 30.00 90 PRO B CA 1
ATOM 1796 C C . PRO B 1 90 ? 32.559 5.384 63.093 1.00 30.46 90 PRO B C 1
ATOM 1797 O O . PRO B 1 90 ? 31.366 5.177 63.272 1.00 30.79 90 PRO B O 1
ATOM 1801 N N . GLU B 1 91 ? 33.264 6.224 63.837 1.00 28.76 91 GLU B N 1
ATOM 1802 C CA . GLU B 1 91 ? 32.681 7.107 64.842 1.00 28.12 91 GLU B CA 1
ATOM 1803 C C . GLU B 1 91 ? 31.803 6.533 65.922 1.00 30.65 91 GLU B C 1
ATOM 1804 O O . GLU B 1 91 ? 31.016 7.276 66.555 1.00 28.17 91 GLU B O 1
ATOM 1811 N N . VAL B 1 92 ? 31.850 5.216 66.089 1.00 28.52 92 VAL B N 1
ATOM 1812 C CA . VAL B 1 92 ? 31.065 4.598 67.141 1.00 25.77 92 VAL B CA 1
ATOM 1813 C C . VAL B 1 92 ? 32.035 3.766 67.944 1.00 24.09 92 VAL B C 1
ATOM 1814 O O . VAL B 1 92 ? 33.100 3.433 67.453 1.00 25.86 92 VAL B O 1
ATOM 1819 N N . PRO B 1 93 ? 31.753 3.536 69.229 1.00 25.17 93 PRO B N 1
ATOM 1820 C CA . PRO B 1 93 ? 32.681 2.714 70.009 1.00 24.31 93 PRO B CA 1
ATOM 1821 C C . PRO B 1 93 ? 32.905 1.328 69.388 1.00 23.14 93 PRO B C 1
ATOM 1822 O O . PRO B 1 93 ? 31.950 0.662 68.975 1.00 21.43 93 PRO B O 1
ATOM 1826 N N . TRP B 1 94 ? 34.166 0.923 69.274 1.00 19.86 94 TRP B N 1
ATOM 1827 C CA . TRP B 1 94 ? 34.500 -0.389 68.734 1.00 18.15 94 TRP B CA 1
ATOM 1828 C C . TRP B 1 94 ? 34.397 -1.481 69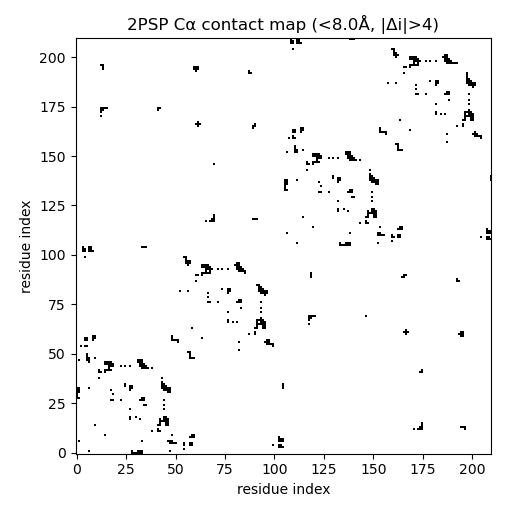.811 1.00 19.18 94 TRP B C 1
ATOM 1829 O O . TRP B 1 94 ? 34.318 -2.674 69.502 1.00 17.51 94 TRP B O 1
ATOM 1842 N N . CYS B 1 95 ? 34.428 -1.062 71.073 1.00 19.15 95 CYS B N 1
ATOM 1843 C CA . CYS B 1 95 ? 34.296 -1.972 72.205 1.00 20.52 95 CYS B CA 1
ATOM 1844 C C . CYS B 1 95 ? 33.072 -1.466 72.994 1.00 19.50 95 CYS B C 1
ATOM 1845 O O . CYS B 1 95 ? 33.069 -0.332 73.502 1.00 20.33 95 CYS B O 1
ATOM 1849 N N . PHE B 1 96 ? 32.032 -2.295 73.091 1.00 18.91 96 PHE B N 1
ATOM 1850 C CA . PHE B 1 96 ? 30.804 -1.871 73.746 1.00 18.10 96 PHE B CA 1
ATOM 1851 C C . PHE B 1 96 ? 30.174 -2.927 74.616 1.00 17.02 96 PHE B C 1
ATOM 1852 O O . PHE B 1 96 ? 30.434 -4.130 74.468 1.00 16.65 96 PHE B O 1
ATOM 1861 N N . PHE B 1 97 ? 29.348 -2.460 75.536 1.00 18.42 97 PHE B N 1
ATOM 1862 C CA . PHE B 1 97 ? 28.673 -3.333 76.463 1.00 23.07 97 PHE B CA 1
ATOM 1863 C C . PHE B 1 97 ? 27.596 -4.174 75.818 1.00 24.38 97 PHE B C 1
ATOM 1864 O O . PHE B 1 97 ? 26.896 -3.714 74.913 1.00 26.16 97 PHE B O 1
ATOM 1873 N N . PRO B 1 98 ? 27.519 -5.453 76.208 1.00 24.54 98 PRO B N 1
ATOM 1874 C CA . PRO B 1 98 ? 26.499 -6.364 75.667 1.00 24.71 98 PRO B CA 1
ATOM 1875 C C . PRO B 1 98 ? 25.142 -5.960 76.278 1.00 26.41 98 PRO B C 1
ATOM 1876 O O . PRO B 1 98 ? 25.094 -5.176 77.214 1.00 27.01 98 PRO B O 1
ATOM 1880 N N . MET B 1 99 ? 24.050 -6.523 75.783 1.00 27.60 99 MET B N 1
ATOM 1881 C CA . MET B 1 99 ? 22.730 -6.184 76.276 1.00 26.75 99 MET B CA 1
ATOM 1882 C C . MET B 1 99 ? 21.954 -7.487 76.336 1.00 25.99 99 MET B C 1
ATOM 1883 O O . MET B 1 99 ? 21.838 -8.167 75.323 1.00 25.30 99 MET B O 1
ATOM 1889 N N . SER B 1 100 ? 21.439 -7.854 77.507 1.00 27.08 100 SER B N 1
ATOM 1890 C CA . SER B 1 100 ? 20.690 -9.106 77.634 1.00 28.09 100 SER B CA 1
ATOM 1891 C C . SER B 1 100 ? 19.554 -9.160 76.607 1.00 27.99 100 SER B C 1
ATOM 1892 O O . SER B 1 100 ? 18.911 -8.141 76.285 1.00 22.62 100 SER B O 1
ATOM 1897 N N . VAL B 1 101 ? 19.313 -10.367 76.104 1.00 28.91 101 VAL B N 1
ATOM 1898 C CA . VAL B 1 101 ? 18.328 -10.607 75.059 1.00 28.85 101 VAL B CA 1
ATOM 1899 C C . VAL B 1 101 ? 16.838 -10.695 75.395 1.00 30.37 101 VAL B C 1
ATOM 1900 O O . VAL B 1 101 ? 16.039 -11.031 74.507 1.00 31.34 101 VAL B O 1
ATOM 1905 N N . GLU B 1 102 ? 16.446 -10.338 76.620 1.00 33.46 102 GLU B N 1
ATOM 1906 C CA . GLU B 1 102 ? 15.032 -10.430 77.048 1.00 35.10 102 GLU B CA 1
ATOM 1907 C C . GLU B 1 102 ? 14.043 -9.655 76.168 1.00 32.67 102 GLU B C 1
ATOM 1908 O O . GLU B 1 102 ? 12.921 -10.113 75.923 1.00 35.24 102 GLU B O 1
ATOM 1915 N N . ASP B 1 103 ? 14.473 -8.490 75.703 1.00 31.11 103 ASP B N 1
ATOM 1916 C CA . ASP B 1 103 ? 13.669 -7.602 74.871 1.00 30.44 103 ASP B CA 1
ATOM 1917 C C . ASP B 1 103 ? 13.422 -8.120 73.450 1.00 28.91 103 ASP B C 1
ATOM 1918 O O . ASP B 1 103 ? 12.450 -7.750 72.817 1.00 30.98 103 ASP B O 1
ATOM 1924 N N . CYS B 1 104 ? 14.294 -8.981 72.959 1.00 27.22 104 CYS B N 1
ATOM 1925 C CA . CYS B 1 104 ? 14.188 -9.486 71.603 1.00 26.54 104 CYS B CA 1
ATOM 1926 C C . CYS B 1 104 ? 12.953 -10.360 71.307 1.00 29.92 104 CYS B C 1
ATOM 1927 O O . CYS B 1 104 ? 12.557 -11.183 72.116 1.00 31.95 104 CYS B O 1
ATOM 1931 N N . HIS B 1 105 ? 12.389 -10.213 70.108 1.00 32.35 105 HIS B N 1
ATOM 1932 C CA . HIS B 1 105 ? 11.178 -10.945 69.685 1.00 34.39 105 HIS B CA 1
ATOM 1933 C C . HIS B 1 105 ? 11.064 -10.870 68.159 1.00 33.27 105 HIS B C 1
ATOM 1934 O O . HIS B 1 105 ? 11.733 -10.065 67.511 1.00 32.76 105 HIS B O 1
ATOM 1944 N N . TYR B 1 106 ? 10.176 -11.673 67.599 1.00 33.06 106 TYR B N 1
ATOM 1945 C CA . TYR B 1 106 ? 9.928 -11.627 66.175 1.00 33.35 106 TYR B CA 1
ATOM 1946 C C . TYR B 1 106 ? 8.708 -10.744 65.889 1.00 35.24 106 TYR B C 1
ATOM 1947 O O . TYR B 1 106 ? 8.334 -10.588 64.716 1.00 37.38 106 TYR B O 1
#

Foldseek 3Di:
DDPQLLAPQDDQVPFDADDDPPQDQVSLVVVQWHAQPPDPPGHRTGHGFDDFPDSLQRHDQVVFDAQDDPPDDPVNLVVSVWGAQDPDPPGHRTGHGHDCPSTDD/DDDQLQAPQDDQVPFAADDDPPQDQVNLVVVQWHAQPPDPPGHRTGHGFDDFPHSQQTHDLVPFDAPDDPPDDCVNLVVSVWGAQDPDPPGHRTGHGHDCPPGDD

Sequence (210 aa):
KPAACRCSRQDPKNRVNCGFPGITSDQCFTSGCCFDSQVPGVPWCFKPLPAQESEECVMQVSARKNCGYPGISPEDCAARNCCFSDTIPEVPWCFFPMSVEDCHYKPAACRCSRQDPKNRVNCGFPGITSDQCFTSGCCFDSQVPGVPWCFKPLPAQESEECVMQVSARKNCGYPGISPEDCAARNCCFSDTIPEVPWCFFPMSVEDCHY

B-factor: mean 26.09, std 10.21, range [6.7, 67.79]

Secondary structure (DSSP, 8-state):
---HHHHHTS-GGG--B-S-TT--HHHHHHTT-EE--SSTTS-SEEPPPPP-SSGGG---GGG--B-S-TT--HHHHHHTT-EE--SSTTS-SEE----GGG---/---HHHHHTS-GGG--B-S-TT--HHHHHHTT-EE--SSTTS-SEEPPPPP-SSGGG-S-GGG--B-S-TT--HHHHHHTT-EE--SSTTS-SEE----GGG---

CATH classification: 4.10.110.10 (+1 more: 4.10.110.10)

Nearest PDB structures (foldseek):
  2psp-assembly1_A  TM=1.010E+00  e=3.896E-22  unclassified
  1psp-assembly2_B  TM=9.807E-01  e=2.033E-20  Sus scrofa
  1pos-assembly1_A  TM=9.740E-01  e=7.779E-20  Sus scrofa
  1pcp-assembly1_A  TM=8.517E-01  e=1.840E-16  Sus scrofa
  6v1c-assembly1_A  TM=8.758E-01  e=5.843E-05  Homo sapiens